Protein AF-A0A0F9ACR6-F1 (afdb_monomer_lite)

Organism: NCBI:txid412755

Sequence (261 aa):
SRDLINSGWYLPQEHAENTEILNAEYEYDVPAQFVFVKELRIGDTPISSASTLDTGTTLGAAITSTTAVTHTVSDSSIWAINDILQIDIEIFLVTAIPSSTTITTTGGRGYFSTTAATHDNASSILRPLAGVTFEEVIPRPYWRMKLQTGGANTTTAALGSRPQFVFNSDFFSYTAGTPLQVVGQQEPNVYTAGSNTLDSHVESFLSQRATAYAARFLYAQGDHPHLNQISREAWGASEEFLRKHPQRFRVLPHSTRVPGR

Foldseek 3Di:
DPDLVPPQWFFQDWDKAKAFDAPPDLKAFDPPFFQWFQFKFWWPDQLLPFDKAFPVKFFQAKAPDLQDFKTFIPFPPVDDQRAWKDFPSWIWHFHDDPDGGMTGTDGRTRGLVGGRDIGGGGTTIIHRNPVTDRPGTDDPVQKDKDQAADDDPDDDDDGRQTIIIGGDPVRDDDDGSMMMMTIHIGRPPDPDVVPPDDDPLCVLLVVLQVLLVVLVVVVVVPPCVCSPVSNVVSVVVNVVSCVVPVSRGHGDPSIDGGPND

Secondary structure (DSSP, 8-state):
---GGGS----SS-EEEEEEE-TT-SEEEPPTTEEEEEEEEE-SS-GGG-EEEEEEEEBSS-B--TT--EEEBS--TT--TT-EEEETTEEEEEEEEEETTEEEE-SSS-BTTPPP--B-TTPEEEEEE------EEPPGGGEEEEE--SSS--SS--TT--EEEEE-TTT----TTEEEEEEEEE------TT-----TTTHHHHHHHHHHHHHHHHHHTSS-TTHHHHHHHHHHHHHHHHHH-HHHHS--TT-EEPTT-

Radius of gyration: 22.86 Å; chains: 1; bounding box: 52×47×66 Å

pLDDT: mean 77.15, std 16.45, range [32.72, 97.31]

Structure (mmCIF, N/CA/C/O backbone):
data_AF-A0A0F9ACR6-F1
#
_entry.id   AF-A0A0F9ACR6-F1
#
loop_
_atom_site.group_PDB
_atom_site.id
_atom_site.type_symbol
_atom_site.label_atom_id
_atom_site.label_alt_id
_atom_site.label_comp_id
_atom_site.label_asym_id
_atom_site.label_entity_id
_atom_site.label_seq_id
_atom_site.pdbx_PDB_ins_code
_atom_site.Cartn_x
_atom_site.Cartn_y
_atom_site.Cartn_z
_atom_site.occupancy
_atom_site.B_iso_or_equiv
_atom_site.auth_seq_id
_atom_site.auth_comp_id
_atom_site.auth_asym_id
_atom_site.auth_atom_id
_atom_site.pdbx_PDB_model_num
ATOM 1 N N . SER A 1 1 ? -0.560 9.243 -25.542 1.00 39.97 1 SER A N 1
ATOM 2 C CA . SER A 1 1 ? -0.026 8.565 -24.347 1.00 39.97 1 SER A CA 1
ATOM 3 C C . SER A 1 1 ? 0.267 7.128 -24.729 1.00 39.97 1 SER A C 1
ATOM 5 O O . SER A 1 1 ? -0.641 6.413 -25.128 1.00 39.97 1 SER A O 1
ATOM 7 N N . ARG A 1 2 ? 1.543 6.731 -24.754 1.00 34.06 2 ARG A N 1
ATOM 8 C CA . ARG A 1 2 ? 1.905 5.324 -24.970 1.00 34.06 2 ARG A CA 1
ATOM 9 C C . ARG A 1 2 ? 1.419 4.541 -23.749 1.00 34.06 2 ARG A C 1
ATOM 11 O O . ARG A 1 2 ? 1.594 5.016 -22.634 1.00 34.06 2 ARG A O 1
ATOM 18 N N . ASP A 1 3 ? 0.759 3.428 -24.018 1.00 32.72 3 ASP A N 1
ATOM 19 C CA . ASP A 1 3 ? 0.050 2.546 -23.093 1.00 32.72 3 ASP A CA 1
ATOM 20 C C . ASP A 1 3 ? 0.813 2.314 -21.769 1.00 32.72 3 ASP A C 1
ATOM 22 O O . ASP A 1 3 ? 1.754 1.522 -21.708 1.00 32.72 3 ASP A O 1
ATOM 26 N N . LEU A 1 4 ? 0.453 3.081 -20.729 1.00 38.06 4 LEU A N 1
ATOM 27 C CA . LEU A 1 4 ? 1.124 3.093 -19.419 1.00 38.06 4 LEU A CA 1
ATOM 28 C C . LEU A 1 4 ? 1.007 1.738 -18.708 1.00 38.06 4 LEU A C 1
ATOM 30 O O . LEU A 1 4 ? 1.963 1.306 -18.065 1.00 38.06 4 LEU A O 1
ATOM 34 N N . ILE A 1 5 ? -0.124 1.055 -18.917 1.00 34.97 5 ILE A N 1
ATOM 35 C CA . ILE A 1 5 ? -0.473 -0.252 -18.340 1.00 34.97 5 ILE A CA 1
ATOM 36 C C . ILE A 1 5 ? 0.467 -1.360 -18.843 1.00 34.97 5 ILE A C 1
ATOM 38 O O . ILE A 1 5 ? 0.697 -2.346 -18.155 1.00 34.97 5 ILE A O 1
ATOM 42 N N . ASN A 1 6 ? 1.082 -1.179 -20.015 1.00 34.66 6 ASN A N 1
ATOM 43 C CA . ASN A 1 6 ? 1.965 -2.173 -20.632 1.00 34.66 6 ASN A CA 1
ATOM 44 C C . ASN A 1 6 ? 3.454 -1.804 -20.555 1.00 34.66 6 ASN A C 1
ATOM 46 O O . ASN A 1 6 ? 4.287 -2.434 -21.209 1.00 34.66 6 ASN A O 1
ATOM 50 N N . SER A 1 7 ? 3.809 -0.766 -19.792 1.00 44.19 7 SER A N 1
ATOM 51 C CA . SER A 1 7 ? 5.184 -0.263 -19.762 1.00 44.19 7 SER A CA 1
ATOM 52 C C . SER A 1 7 ? 6.126 -1.125 -18.905 1.00 44.19 7 SER A C 1
ATOM 54 O O . SER A 1 7 ? 7.322 -1.158 -19.189 1.00 44.19 7 SER A O 1
ATOM 56 N N . GLY A 1 8 ? 5.598 -1.876 -17.928 1.00 44.38 8 GLY A N 1
ATOM 57 C CA . GLY A 1 8 ? 6.356 -2.847 -17.124 1.00 44.38 8 GLY A CA 1
ATOM 58 C C . GLY A 1 8 ? 7.404 -2.239 -16.181 1.00 44.38 8 GLY A C 1
ATOM 59 O O . GLY A 1 8 ? 8.295 -2.956 -15.727 1.00 44.38 8 GLY A O 1
ATOM 60 N N . TRP A 1 9 ? 7.336 -0.930 -15.910 1.00 47.94 9 TRP A N 1
ATOM 61 C CA . TRP A 1 9 ? 8.238 -0.234 -14.984 1.00 47.94 9 TRP A CA 1
ATOM 62 C C . TRP A 1 9 ? 7.588 -0.110 -13.601 1.00 47.94 9 TRP A C 1
ATOM 64 O O . TRP A 1 9 ? 6.414 0.231 -13.504 1.00 47.94 9 TRP A O 1
ATOM 74 N N . TYR A 1 10 ? 8.361 -0.350 -12.540 1.00 55.09 10 TYR A N 1
ATOM 75 C CA . TYR A 1 10 ? 7.911 -0.302 -11.141 1.00 55.09 10 TYR A CA 1
ATOM 76 C C . TYR A 1 10 ? 8.541 0.891 -10.413 1.00 55.09 10 TYR A C 1
ATOM 78 O O . TYR A 1 10 ? 9.656 1.292 -10.759 1.00 55.09 10 TYR A O 1
ATOM 86 N N . LEU A 1 11 ? 7.845 1.472 -9.426 1.00 51.03 11 LEU A N 1
ATOM 87 C CA . LEU A 1 11 ? 8.386 2.597 -8.658 1.00 51.03 11 LEU A CA 1
ATOM 88 C C . LEU A 1 11 ? 9.618 2.169 -7.848 1.00 51.03 11 LEU A C 1
ATOM 90 O O . LEU A 1 11 ? 9.629 1.087 -7.252 1.00 51.03 11 LEU A O 1
ATOM 94 N N . PRO A 1 12 ? 10.647 3.027 -7.763 1.00 48.56 12 PRO A N 1
ATOM 95 C CA . PRO A 1 12 ? 11.822 2.774 -6.954 1.00 48.56 12 PRO A CA 1
ATOM 96 C C . PRO A 1 12 ? 11.552 3.172 -5.500 1.00 48.56 12 PRO A C 1
ATOM 98 O O . PRO A 1 12 ? 12.112 4.157 -5.028 1.00 48.56 12 PRO A O 1
ATOM 101 N N . GLN A 1 13 ? 10.719 2.415 -4.786 1.00 55.16 13 GLN A N 1
ATOM 102 C CA . GLN A 1 13 ? 10.645 2.462 -3.323 1.00 55.16 13 GLN A CA 1
ATOM 103 C C . GLN A 1 13 ? 9.979 1.201 -2.763 1.00 55.16 13 GLN A C 1
ATOM 105 O O . GLN A 1 13 ? 9.055 0.647 -3.359 1.00 55.16 13 GLN A O 1
ATOM 110 N N . GLU A 1 14 ? 10.478 0.739 -1.613 1.00 59.75 14 GLU A N 1
ATOM 111 C CA . GLU A 1 14 ? 9.707 -0.146 -0.743 1.00 59.75 14 GLU A CA 1
ATOM 112 C C . GLU A 1 14 ? 8.529 0.679 -0.234 1.00 59.75 14 GLU A C 1
ATOM 114 O O . GLU A 1 14 ? 8.707 1.593 0.569 1.00 59.75 14 GLU A O 1
ATOM 119 N N . HIS A 1 15 ? 7.339 0.397 -0.751 1.00 69.56 15 HIS A N 1
ATOM 120 C CA . HIS A 1 15 ? 6.119 0.929 -0.174 1.00 69.56 15 HIS A CA 1
ATOM 121 C C . HIS A 1 15 ? 5.631 -0.052 0.877 1.00 69.56 15 HIS A C 1
ATOM 123 O O . HIS A 1 15 ? 5.701 -1.273 0.699 1.00 69.56 15 HIS A O 1
ATOM 129 N N . ALA A 1 16 ? 5.152 0.505 1.976 1.00 76.06 16 ALA A N 1
ATOM 130 C CA . ALA A 1 16 ? 4.529 -0.235 3.044 1.00 76.06 16 ALA A CA 1
ATOM 131 C C . ALA A 1 16 ? 3.098 0.264 3.193 1.00 76.06 16 ALA A C 1
ATOM 133 O O . ALA A 1 16 ? 2.858 1.471 3.196 1.00 76.06 16 ALA A O 1
ATOM 134 N N . GLU A 1 17 ? 2.160 -0.663 3.309 1.00 74.06 17 GLU A N 1
ATOM 135 C CA . GLU A 1 17 ? 0.787 -0.346 3.675 1.00 74.06 17 GLU A CA 1
ATOM 136 C C . GLU A 1 17 ? 0.388 -1.190 4.875 1.00 74.06 17 GLU A C 1
ATOM 138 O O . GLU A 1 17 ? 0.674 -2.387 4.929 1.00 74.06 17 GLU A O 1
ATOM 143 N N . ASN A 1 18 ? -0.235 -0.545 5.855 1.00 76.69 18 ASN A N 1
ATOM 144 C CA . ASN A 1 18 ? -0.591 -1.173 7.115 1.00 76.69 18 ASN A CA 1
ATOM 145 C C . ASN A 1 18 ? -2.081 -1.527 7.107 1.00 76.69 18 ASN A C 1
ATOM 147 O O . ASN A 1 18 ? -2.927 -0.689 6.799 1.00 76.69 18 ASN A O 1
ATOM 151 N N . THR A 1 19 ? -2.394 -2.752 7.503 1.00 74.06 19 THR A N 1
ATOM 152 C CA . THR A 1 19 ? -3.739 -3.290 7.708 1.00 74.06 19 THR A CA 1
ATOM 153 C C . THR A 1 19 ? -3.834 -3.987 9.065 1.00 74.06 19 THR A C 1
ATOM 155 O O . THR A 1 19 ? -2.865 -4.000 9.822 1.00 74.06 19 THR A O 1
ATOM 158 N N . GLU A 1 20 ? -5.000 -4.518 9.416 1.00 74.69 20 GLU A N 1
ATOM 159 C CA . GLU A 1 20 ? -5.235 -5.230 10.674 1.00 74.69 20 GLU A CA 1
ATOM 160 C C . GLU A 1 20 ? -5.642 -6.668 10.410 1.00 74.69 20 GLU A C 1
ATOM 162 O O . GLU A 1 20 ? -6.394 -6.946 9.477 1.00 74.69 20 GLU A O 1
ATOM 167 N N . ILE A 1 21 ? -5.190 -7.569 11.276 1.00 74.44 21 ILE A N 1
ATOM 168 C CA . ILE A 1 21 ? -5.633 -8.952 11.278 1.00 74.44 21 ILE A CA 1
ATOM 169 C C . ILE A 1 21 ? -6.923 -9.077 12.114 1.00 74.44 21 ILE A C 1
ATOM 171 O O . ILE A 1 21 ? -6.945 -8.781 13.311 1.00 74.44 21 ILE A O 1
ATOM 175 N N . LEU A 1 22 ? -8.008 -9.536 11.489 1.00 72.94 22 LEU A N 1
ATOM 176 C CA . LEU A 1 22 ? -9.335 -9.736 12.074 1.00 72.94 22 LEU A CA 1
ATOM 177 C C . LEU A 1 22 ? -9.512 -11.181 12.580 1.00 72.94 22 LEU A C 1
ATOM 179 O O . LEU A 1 22 ? -9.001 -12.133 11.989 1.00 72.94 22 LEU A O 1
ATOM 183 N N . ASN A 1 23 ? -10.277 -11.370 13.666 1.00 60.16 23 ASN A N 1
ATOM 184 C CA . ASN A 1 23 ? -10.320 -12.642 14.421 1.00 60.16 23 ASN A CA 1
ATOM 185 C C . ASN A 1 23 ? -10.771 -13.876 13.617 1.00 60.16 23 ASN A C 1
ATOM 187 O O . ASN A 1 23 ? -10.419 -14.992 13.988 1.00 60.16 23 ASN A O 1
ATOM 191 N N . ALA A 1 24 ? -11.540 -13.674 12.544 1.00 60.84 24 ALA A N 1
ATOM 192 C CA . ALA A 1 24 ? -12.211 -14.742 11.803 1.00 60.84 24 ALA A CA 1
ATOM 193 C C . ALA A 1 24 ? -11.726 -14.877 10.354 1.00 60.84 24 ALA A C 1
ATOM 195 O O . ALA A 1 24 ? -12.303 -15.646 9.586 1.00 60.84 24 ALA A O 1
ATOM 196 N N . GLU A 1 25 ? -10.698 -14.125 9.962 1.00 69.25 25 GLU A N 1
ATOM 197 C CA . GLU A 1 25 ? -10.295 -14.023 8.567 1.00 69.25 25 GLU A CA 1
ATOM 198 C C . GLU A 1 25 ? -8.818 -14.372 8.395 1.00 69.25 25 GLU A C 1
ATOM 200 O O . GLU A 1 25 ? -7.943 -13.713 8.940 1.00 69.25 25 GLU A O 1
ATOM 205 N N . TYR A 1 26 ? -8.535 -15.412 7.613 1.00 75.44 26 TYR A N 1
ATOM 206 C CA . TYR A 1 26 ? -7.174 -15.775 7.195 1.00 75.44 26 TYR A CA 1
ATOM 207 C C . TYR A 1 26 ? -6.856 -15.244 5.792 1.00 75.44 26 TYR A C 1
ATOM 209 O O . TYR A 1 26 ? -5.832 -15.612 5.217 1.00 75.44 26 TYR A O 1
ATOM 217 N N . GLU A 1 27 ? -7.739 -14.417 5.224 1.00 79.88 27 GLU A N 1
ATOM 218 C CA . GLU A 1 27 ? -7.683 -13.948 3.843 1.00 79.88 27 GLU A CA 1
ATOM 219 C C . GLU A 1 27 ? -7.725 -12.419 3.795 1.00 79.88 27 GLU A C 1
ATOM 221 O O . GLU A 1 27 ? -8.714 -11.821 4.170 1.00 79.88 27 GLU A O 1
ATOM 226 N N . TYR A 1 28 ? -6.670 -11.762 3.324 1.00 76.69 28 TYR A N 1
ATOM 227 C CA . TYR A 1 28 ? -6.585 -10.295 3.343 1.00 76.69 28 TYR A CA 1
ATOM 228 C C . TYR A 1 28 ? -6.339 -9.766 1.949 1.00 76.69 28 TYR A C 1
ATOM 230 O O . TYR A 1 28 ? -5.481 -10.287 1.241 1.00 76.69 28 TYR A O 1
ATOM 238 N N . ASP A 1 29 ? -7.050 -8.721 1.543 1.00 80.19 29 ASP A N 1
ATOM 239 C CA . ASP A 1 29 ? -6.823 -8.119 0.235 1.00 80.19 29 ASP A CA 1
ATOM 240 C C . ASP A 1 29 ? -5.408 -7.559 0.107 1.00 80.19 29 ASP A C 1
ATOM 242 O O . ASP A 1 29 ? -4.889 -6.881 0.993 1.00 80.19 29 ASP A O 1
ATOM 246 N N . VAL A 1 30 ? -4.790 -7.807 -1.047 1.00 80.88 30 VAL A N 1
ATOM 247 C CA . VAL A 1 30 ? -3.540 -7.143 -1.398 1.00 80.88 30 VAL A CA 1
ATOM 248 C C . VAL A 1 30 ? -3.869 -5.701 -1.782 1.00 80.88 30 VAL A C 1
ATOM 250 O O . VAL A 1 30 ? -4.636 -5.500 -2.736 1.00 80.88 30 VAL A O 1
ATOM 253 N N . PRO A 1 31 ? -3.273 -4.687 -1.133 1.00 79.31 31 PRO A N 1
ATOM 254 C CA . PRO A 1 31 ? -3.639 -3.307 -1.406 1.00 79.31 31 PRO A CA 1
ATOM 255 C C . PRO A 1 31 ? -3.428 -2.915 -2.861 1.00 79.31 31 PRO A C 1
ATOM 257 O O . PRO A 1 31 ? -2.456 -3.354 -3.474 1.00 79.31 31 PRO A O 1
ATOM 260 N N . ALA A 1 32 ? -4.346 -2.121 -3.422 1.00 72.12 32 ALA A N 1
ATOM 261 C CA . ALA A 1 32 ? -4.553 -1.930 -4.866 1.00 72.12 32 ALA A CA 1
ATOM 262 C C . ALA A 1 32 ? -3.285 -1.613 -5.679 1.00 72.12 32 ALA A C 1
ATOM 264 O O . ALA A 1 32 ? -3.179 -2.013 -6.835 1.00 72.12 32 ALA A O 1
ATOM 265 N N . GLN A 1 33 ? -2.326 -0.922 -5.070 1.00 72.81 33 GLN A N 1
ATOM 266 C CA . GLN A 1 33 ? -1.157 -0.366 -5.747 1.00 72.81 33 GLN A CA 1
ATOM 267 C C . GLN A 1 33 ? 0.010 -1.356 -5.881 1.00 72.81 33 GLN A C 1
ATOM 269 O O . GLN A 1 33 ? 0.904 -1.134 -6.695 1.00 72.81 33 GLN A O 1
ATOM 274 N N . PHE A 1 34 ? 0.031 -2.446 -5.105 1.00 77.81 34 PHE A N 1
ATOM 275 C CA . PHE A 1 34 ? 1.140 -3.405 -5.138 1.00 77.81 34 PHE A CA 1
ATOM 276 C C . PHE A 1 34 ? 1.073 -4.321 -6.355 1.00 77.81 34 PHE A C 1
ATOM 278 O O . PHE A 1 34 ? 0.076 -5.009 -6.556 1.00 77.81 34 PHE A O 1
ATOM 285 N N . VAL A 1 35 ? 2.166 -4.416 -7.109 1.00 81.69 35 VAL A N 1
ATOM 286 C CA . VAL A 1 35 ? 2.332 -5.427 -8.172 1.00 81.69 35 VAL A CA 1
ATOM 287 C C . VAL A 1 35 ? 3.211 -6.576 -7.711 1.00 81.69 35 VAL A C 1
ATOM 289 O O . VAL A 1 35 ? 3.029 -7.723 -8.121 1.00 81.69 35 VAL A O 1
ATOM 292 N N . PHE A 1 36 ? 4.122 -6.292 -6.784 1.00 86.06 36 PHE A N 1
ATOM 293 C CA . PHE A 1 36 ? 4.905 -7.306 -6.104 1.00 86.06 36 PHE A CA 1
ATOM 294 C C . PHE A 1 36 ? 4.827 -7.113 -4.603 1.00 86.06 36 PHE A C 1
ATOM 296 O O . PHE A 1 36 ? 4.915 -5.992 -4.112 1.00 86.06 36 PHE A O 1
ATOM 303 N N . VAL A 1 37 ? 4.732 -8.220 -3.874 1.00 88.50 37 VAL A N 1
ATOM 304 C CA . VAL A 1 37 ? 4.825 -8.230 -2.413 1.00 88.50 37 VAL A CA 1
ATOM 305 C C . VAL A 1 37 ? 6.137 -8.889 -2.035 1.00 88.50 37 VAL A C 1
ATOM 307 O O . VAL A 1 37 ? 6.403 -10.026 -2.431 1.00 88.50 37 VAL A O 1
ATOM 310 N N . LYS A 1 38 ? 6.957 -8.150 -1.294 1.00 88.44 38 LYS A N 1
ATOM 311 C CA . LYS A 1 38 ? 8.261 -8.575 -0.794 1.00 88.44 38 LYS A CA 1
ATOM 312 C C . LYS A 1 38 ? 8.085 -9.433 0.453 1.00 88.44 38 LYS A C 1
ATOM 314 O O . LYS A 1 38 ? 8.546 -10.570 0.497 1.00 88.44 38 LYS A O 1
ATOM 319 N N . GLU A 1 39 ? 7.401 -8.887 1.449 1.00 90.62 39 GLU A N 1
ATOM 320 C CA . GLU A 1 39 ? 7.248 -9.504 2.759 1.00 90.62 39 GLU A CA 1
ATOM 321 C C . GLU A 1 39 ? 6.018 -8.959 3.482 1.00 90.62 39 GLU A C 1
ATOM 323 O O . GLU A 1 39 ? 5.494 -7.895 3.151 1.00 90.62 39 GLU A O 1
ATOM 328 N N . LEU A 1 40 ? 5.568 -9.726 4.467 1.00 90.69 40 LEU A N 1
ATOM 329 C CA . LEU A 1 40 ? 4.545 -9.326 5.417 1.00 90.69 40 LEU A CA 1
ATOM 330 C C . LEU A 1 40 ? 5.210 -9.223 6.783 1.00 90.69 40 LEU A C 1
ATOM 332 O O . LEU A 1 40 ? 5.995 -10.103 7.140 1.00 90.69 40 LEU A O 1
ATOM 336 N N . ARG A 1 41 ? 4.911 -8.170 7.534 1.00 88.88 41 ARG A N 1
ATOM 337 C CA . ARG A 1 41 ? 5.438 -7.958 8.884 1.00 88.88 41 ARG A CA 1
ATOM 338 C C . ARG A 1 41 ? 4.296 -7.821 9.870 1.00 88.88 41 ARG A C 1
ATOM 340 O O . ARG A 1 41 ? 3.273 -7.230 9.534 1.00 88.88 41 ARG A O 1
ATOM 347 N N . ILE A 1 42 ? 4.477 -8.347 11.070 1.00 85.94 42 ILE A N 1
ATOM 348 C CA . ILE A 1 42 ? 3.490 -8.262 12.141 1.00 85.94 42 ILE A CA 1
ATOM 349 C C . ILE A 1 42 ? 3.906 -7.182 13.142 1.00 85.94 42 ILE A C 1
ATOM 351 O O . ILE A 1 42 ? 5.094 -6.989 13.404 1.00 85.94 42 ILE A O 1
ATOM 355 N N . GLY A 1 43 ? 2.926 -6.429 13.628 1.00 78.56 43 GLY A N 1
ATOM 356 C CA . GLY A 1 43 ? 3.119 -5.410 14.649 1.00 78.56 43 GLY A CA 1
ATOM 357 C C . GLY A 1 43 ? 3.129 -6.007 16.054 1.00 78.56 43 GLY A C 1
ATOM 358 O O . GLY A 1 43 ? 2.346 -6.908 16.353 1.00 78.56 43 GLY A O 1
ATOM 359 N N . ASP A 1 44 ? 3.980 -5.469 16.922 1.00 72.50 44 ASP A N 1
ATOM 360 C CA . ASP A 1 44 ? 4.116 -5.868 18.331 1.00 72.50 44 ASP A CA 1
ATOM 361 C C . ASP A 1 44 ? 2.921 -5.472 19.227 1.00 72.50 44 ASP A C 1
ATOM 363 O O . ASP A 1 44 ? 2.655 -6.131 20.234 1.00 72.50 44 ASP A O 1
ATOM 367 N N . THR A 1 45 ? 2.181 -4.421 18.862 1.00 66.06 45 THR A N 1
ATOM 368 C CA . THR A 1 45 ? 1.118 -3.829 19.689 1.00 66.06 45 THR A CA 1
ATOM 369 C C . THR A 1 45 ? -0.158 -3.599 18.873 1.00 66.06 45 THR A C 1
ATOM 371 O O . THR A 1 45 ? -0.084 -3.029 17.784 1.00 66.06 45 THR A O 1
ATOM 374 N N . PRO A 1 46 ? -1.353 -3.970 19.370 1.00 64.88 46 PRO A N 1
ATOM 375 C CA . PRO A 1 46 ? -2.607 -3.599 18.717 1.00 64.88 46 PRO A CA 1
ATOM 376 C C . PRO A 1 46 ? -2.783 -2.072 18.681 1.00 64.88 46 PRO A C 1
ATOM 378 O O . PRO A 1 46 ? -2.663 -1.393 19.705 1.00 64.88 46 PRO A O 1
ATOM 381 N N . ILE A 1 47 ? -3.082 -1.527 17.495 1.00 65.12 47 ILE A N 1
ATOM 382 C CA . ILE A 1 47 ? -3.179 -0.072 17.250 1.00 65.12 47 ILE A CA 1
ATOM 383 C C . ILE A 1 47 ? -4.322 0.571 18.047 1.00 65.12 47 ILE A C 1
ATOM 385 O O . ILE A 1 47 ? -4.218 1.733 18.430 1.00 65.12 47 ILE A O 1
ATOM 389 N N . SER A 1 48 ? -5.361 -0.192 18.392 1.00 63.22 48 SER A N 1
ATOM 390 C CA . SER A 1 48 ? -6.483 0.261 19.227 1.00 63.22 48 SER A CA 1
ATOM 391 C C . SER A 1 48 ? -6.079 0.736 20.633 1.00 63.22 48 SER A C 1
ATOM 393 O O . SER A 1 48 ? -6.885 1.358 21.319 1.00 63.22 48 SER A O 1
ATOM 395 N N . SER A 1 49 ? -4.854 0.432 21.074 1.00 60.03 49 SER A N 1
ATOM 396 C CA . SER A 1 49 ? -4.305 0.811 22.386 1.00 60.03 49 SER A CA 1
ATOM 397 C C . SER A 1 49 ? -3.126 1.787 22.285 1.00 60.03 49 SER A C 1
ATOM 399 O O . SER A 1 49 ? -2.446 2.043 23.280 1.00 60.03 49 SER A O 1
ATOM 401 N N . ALA A 1 50 ? -2.842 2.295 21.084 1.00 64.25 50 ALA A N 1
ATOM 402 C CA . ALA A 1 50 ? -1.749 3.220 20.832 1.00 64.25 50 ALA A CA 1
ATOM 403 C C . ALA A 1 50 ? -1.947 4.553 21.574 1.00 64.25 50 ALA A C 1
ATOM 405 O O . ALA A 1 50 ? -3.067 5.053 21.691 1.00 64.25 50 ALA A O 1
ATOM 406 N N . SER A 1 51 ? -0.853 5.169 22.038 1.00 72.50 51 SER A N 1
ATOM 407 C CA . SER A 1 51 ? -0.914 6.571 22.464 1.00 72.50 51 SER A CA 1
ATOM 408 C C . SER A 1 51 ? -1.225 7.451 21.252 1.00 72.50 51 SER A C 1
ATOM 410 O O . SER A 1 51 ? -1.076 7.021 20.115 1.00 72.50 51 SER A O 1
ATOM 412 N N . THR A 1 52 ? -1.686 8.680 21.453 1.00 79.94 52 THR A N 1
ATOM 413 C CA . THR A 1 52 ? -2.059 9.576 20.348 1.00 79.94 52 THR A CA 1
ATOM 414 C C . THR A 1 52 ? -1.234 10.853 20.371 1.00 79.94 52 THR A C 1
ATOM 416 O O . THR A 1 52 ? -0.994 11.413 21.440 1.00 79.94 52 THR A O 1
ATOM 419 N N . LEU A 1 53 ? -0.848 11.345 19.193 1.00 83.38 53 LEU A N 1
ATOM 420 C CA . LEU A 1 53 ? -0.292 12.681 18.995 1.00 83.38 53 LEU A CA 1
ATOM 421 C C . LEU A 1 53 ? -1.375 13.599 18.439 1.00 83.38 53 LEU A C 1
ATOM 423 O O . LEU A 1 53 ? -2.010 13.272 17.436 1.00 83.38 53 LEU A O 1
ATOM 427 N N . ASP A 1 54 ? -1.545 14.763 19.056 1.00 84.19 54 ASP A N 1
ATOM 428 C CA . ASP A 1 54 ? -2.366 15.815 18.470 1.00 84.19 54 ASP A CA 1
ATOM 429 C C . ASP A 1 54 ? -1.696 16.356 17.206 1.00 84.19 54 ASP A C 1
ATOM 431 O O . ASP A 1 54 ? -0.519 16.720 17.209 1.00 84.19 54 ASP A O 1
ATOM 435 N N . THR A 1 55 ? -2.445 16.375 16.109 1.00 85.19 55 THR A N 1
ATOM 436 C CA . THR A 1 55 ? -1.944 16.879 14.829 1.00 85.19 55 THR A CA 1
ATOM 437 C C . THR A 1 55 ? -2.099 18.389 14.688 1.00 85.19 55 THR A C 1
ATOM 439 O O . THR A 1 55 ? -1.562 18.967 13.744 1.00 85.19 55 THR A O 1
ATOM 442 N N . GLY A 1 56 ? -2.841 19.033 15.595 1.00 86.12 56 GLY A N 1
ATOM 443 C CA . GLY A 1 56 ? -3.189 20.449 15.505 1.00 86.12 56 GLY A CA 1
ATOM 444 C C . GLY A 1 56 ? -4.270 20.761 14.463 1.00 86.12 56 GLY A C 1
ATOM 445 O O . GLY A 1 56 ? -4.604 21.930 14.279 1.00 86.12 56 GLY A O 1
ATOM 446 N N . THR A 1 57 ? -4.833 19.746 13.795 1.00 93.31 57 THR A N 1
ATOM 447 C CA . THR A 1 57 ? -5.992 19.886 12.902 1.00 93.31 57 THR A CA 1
ATOM 448 C C . THR A 1 57 ? -7.264 19.373 13.580 1.00 93.31 57 THR A C 1
ATOM 450 O O . THR A 1 57 ? -7.233 18.555 14.502 1.00 93.31 57 THR A O 1
ATOM 453 N N . THR A 1 58 ? -8.409 19.863 13.119 1.00 96.62 58 THR A N 1
ATOM 454 C CA . THR A 1 58 ? -9.730 19.536 13.665 1.00 96.62 58 THR A CA 1
ATOM 455 C C . THR A 1 58 ? -10.710 19.229 12.542 1.00 96.62 58 THR A C 1
ATOM 457 O O . THR A 1 58 ? -10.476 19.576 11.378 1.00 96.62 58 THR A O 1
ATOM 460 N N . LEU A 1 59 ? -11.831 18.597 12.884 1.00 96.81 59 LEU A N 1
ATOM 461 C CA . LEU A 1 59 ? -12.968 18.508 11.975 1.00 96.81 59 LEU A CA 1
ATOM 462 C C . LEU A 1 59 ? -13.499 19.908 11.643 1.00 96.81 59 LEU A C 1
ATOM 464 O O . LEU A 1 59 ? -13.817 20.690 12.536 1.00 96.81 59 LEU A O 1
ATOM 468 N N . GLY A 1 60 ? -13.626 20.200 10.348 1.00 95.50 60 GLY A N 1
ATOM 469 C CA . GLY A 1 60 ? -14.225 21.437 9.838 1.00 95.50 60 GLY A CA 1
ATOM 470 C C . GLY A 1 60 ? -15.754 21.376 9.730 1.00 95.50 60 GLY A C 1
ATOM 471 O O . GLY A 1 60 ? -16.392 22.391 9.455 1.00 95.50 60 GLY A O 1
ATOM 472 N N . ALA A 1 61 ? -16.337 20.188 9.917 1.00 95.94 61 ALA A N 1
ATOM 473 C CA . ALA A 1 61 ? -17.769 19.964 10.066 1.00 95.94 61 ALA A CA 1
ATOM 474 C C . ALA A 1 61 ? -18.021 18.696 10.898 1.00 95.94 61 ALA A C 1
ATOM 476 O O . ALA A 1 61 ? -17.211 17.770 10.880 1.00 95.94 61 ALA A O 1
ATOM 477 N N . ALA A 1 62 ? -19.161 18.635 11.590 1.00 96.25 62 ALA A N 1
ATOM 478 C CA . ALA A 1 62 ? -19.570 17.440 12.325 1.00 96.25 62 ALA A CA 1
ATOM 479 C C . ALA A 1 62 ? -19.798 16.249 11.377 1.00 96.25 62 ALA A C 1
ATOM 481 O O . ALA A 1 62 ? -20.394 16.401 10.305 1.00 96.25 62 ALA A O 1
ATOM 482 N N . ILE A 1 63 ? -19.401 15.050 11.806 1.00 95.50 63 ILE A N 1
ATOM 483 C CA . ILE A 1 63 ? -19.721 13.803 11.111 1.00 95.50 63 ILE A CA 1
ATOM 484 C C . ILE A 1 63 ? -21.022 13.259 11.697 1.00 95.50 63 ILE A C 1
ATOM 486 O O . ILE A 1 63 ? -21.041 12.642 12.759 1.00 95.50 63 ILE A O 1
ATOM 490 N N . THR A 1 64 ? -22.128 13.473 10.991 1.00 94.88 64 THR A N 1
ATOM 491 C CA . THR A 1 64 ? -23.478 13.107 11.456 1.00 94.88 64 THR A CA 1
ATOM 492 C C . THR A 1 64 ? -23.931 11.714 11.013 1.00 94.88 64 THR A C 1
ATOM 494 O O . THR A 1 64 ? -25.017 11.272 11.381 1.00 94.88 64 THR A O 1
ATOM 497 N N . SER A 1 65 ? -23.114 11.006 10.226 1.00 92.31 65 SER A N 1
ATOM 498 C CA . SER A 1 65 ? -23.431 9.683 9.685 1.00 92.31 65 SER A CA 1
ATOM 499 C C . SER A 1 65 ? -22.283 8.695 9.889 1.00 92.31 65 SER A C 1
ATOM 501 O O . SER A 1 65 ? -21.130 8.967 9.546 1.00 92.31 65 SER A O 1
ATOM 503 N N . THR A 1 66 ? -22.610 7.499 10.377 1.00 91.69 66 THR A N 1
ATOM 504 C CA . THR A 1 66 ? -21.675 6.369 10.530 1.00 91.69 66 THR A CA 1
ATOM 505 C C . THR A 1 66 ? -21.246 5.751 9.196 1.00 91.69 66 THR A C 1
ATOM 507 O O . THR A 1 66 ? -20.351 4.915 9.161 1.00 91.69 66 THR A O 1
ATOM 510 N N . THR A 1 67 ? -21.824 6.188 8.075 1.00 89.94 67 THR A N 1
ATOM 511 C CA . THR A 1 67 ? -21.459 5.728 6.727 1.00 89.94 67 THR A CA 1
ATOM 512 C C . THR A 1 67 ? -20.796 6.816 5.880 1.00 89.94 67 THR A C 1
ATOM 514 O O . THR A 1 67 ? -20.556 6.597 4.695 1.00 89.94 67 THR A O 1
ATOM 517 N N . ALA A 1 68 ? -20.522 7.999 6.442 1.00 91.56 68 ALA A N 1
ATOM 518 C CA . ALA A 1 68 ? -19.836 9.074 5.728 1.00 91.56 68 ALA A CA 1
ATOM 519 C C . ALA A 1 68 ? -18.397 8.665 5.366 1.00 91.56 68 ALA A C 1
ATOM 521 O O . ALA A 1 68 ? -17.634 8.226 6.217 1.00 91.56 68 ALA A O 1
ATOM 522 N N . VAL A 1 69 ? -18.006 8.823 4.104 1.00 93.44 69 VAL A N 1
ATOM 523 C CA . VAL A 1 69 ? -16.650 8.470 3.635 1.00 93.44 69 VAL A CA 1
ATOM 524 C C . VAL A 1 69 ? -15.804 9.685 3.290 1.00 93.44 69 VAL A C 1
ATOM 526 O O . VAL A 1 69 ? -14.621 9.544 3.018 1.00 93.44 69 VAL A O 1
ATOM 529 N N . THR A 1 70 ? -16.396 10.876 3.301 1.00 94.38 70 THR A N 1
ATOM 530 C CA . THR A 1 70 ? -15.726 12.137 2.995 1.00 94.38 70 THR A CA 1
ATOM 531 C C . THR A 1 70 ? -15.930 13.081 4.163 1.00 94.38 70 THR A C 1
ATOM 533 O O . THR A 1 70 ? -17.068 13.351 4.545 1.00 94.38 70 THR A O 1
ATOM 536 N N . HIS A 1 71 ? -14.825 13.587 4.704 1.00 94.94 71 HIS A N 1
ATOM 537 C CA . HIS A 1 71 ? -14.801 14.397 5.915 1.00 94.94 71 HIS A CA 1
ATOM 538 C C . HIS A 1 71 ? -14.144 15.739 5.630 1.00 94.94 71 HIS A C 1
ATOM 540 O O . HIS A 1 71 ? -13.109 15.818 4.958 1.00 94.94 71 HIS A O 1
ATOM 546 N N . THR A 1 72 ? -14.752 16.801 6.147 1.00 96.62 72 THR A N 1
ATOM 547 C CA . THR A 1 72 ? -14.188 18.148 6.090 1.00 96.62 72 THR A CA 1
ATOM 548 C C . THR A 1 72 ? -13.260 18.349 7.278 1.00 96.62 72 THR A C 1
ATOM 550 O O . THR A 1 72 ? -13.655 18.128 8.421 1.00 96.62 72 THR A O 1
ATOM 553 N N . VAL A 1 73 ? -12.037 18.797 7.014 1.00 96.19 73 VAL A N 1
ATOM 554 C CA . VAL A 1 73 ? -10.998 19.053 8.020 1.00 96.19 73 VAL A CA 1
ATOM 555 C C . VAL A 1 73 ? -10.447 20.465 7.861 1.00 96.19 73 VAL A C 1
ATOM 557 O O . VAL A 1 73 ? -10.516 21.041 6.774 1.00 96.19 73 VAL A O 1
ATOM 560 N N . SER A 1 74 ? -9.888 21.015 8.934 1.00 95.31 74 SER A N 1
ATOM 561 C CA . SER A 1 74 ? -9.287 22.354 8.930 1.00 95.31 74 SER A CA 1
ATOM 562 C C . SER A 1 74 ? -8.019 22.433 8.071 1.00 95.31 74 SER A C 1
ATOM 564 O O . SER A 1 74 ? -7.780 23.448 7.423 1.00 95.31 74 SER A O 1
ATOM 566 N N . ASP A 1 75 ? -7.238 21.352 8.025 1.00 92.88 75 ASP A N 1
ATOM 567 C CA . ASP A 1 75 ? -6.056 21.205 7.172 1.00 92.88 75 ASP A CA 1
ATOM 568 C C . ASP A 1 75 ? -5.835 19.723 6.829 1.00 92.88 75 ASP A C 1
ATOM 570 O O . ASP A 1 75 ? -5.706 18.889 7.734 1.00 92.88 75 ASP A O 1
ATOM 574 N N . SER A 1 76 ? -5.817 19.393 5.533 1.00 92.31 76 SER A N 1
ATOM 575 C CA . SER A 1 76 ? -5.514 18.049 5.030 1.00 92.31 76 SER A CA 1
ATOM 576 C C . SER A 1 76 ? -4.066 17.883 4.540 1.00 92.31 76 SER A C 1
ATOM 578 O O . SER A 1 76 ? -3.652 16.758 4.270 1.00 92.31 76 SER A O 1
ATOM 580 N N . SER A 1 77 ? -3.289 18.969 4.429 1.00 84.69 77 SER A N 1
ATOM 581 C CA . SER A 1 77 ? -1.955 18.977 3.802 1.00 84.69 77 SER A CA 1
ATOM 582 C C . SER A 1 77 ? -0.905 18.179 4.572 1.00 84.69 77 SER A C 1
ATOM 584 O O . SER A 1 77 ? 0.091 17.740 4.000 1.00 84.69 77 SER A O 1
ATOM 586 N N . ILE A 1 78 ? -1.143 17.970 5.866 1.00 81.94 78 ILE A N 1
ATOM 587 C CA . ILE A 1 78 ? -0.279 17.169 6.730 1.00 81.94 78 ILE A CA 1
ATOM 588 C C . ILE A 1 78 ? -0.453 15.664 6.502 1.00 81.94 78 ILE A C 1
ATOM 590 O O . ILE A 1 78 ? 0.398 14.889 6.936 1.00 81.94 78 ILE A O 1
ATOM 594 N N . TRP A 1 79 ? -1.544 15.239 5.862 1.00 82.06 79 TRP A N 1
ATOM 595 C CA . TRP A 1 79 ? -1.885 13.833 5.664 1.00 82.06 79 TRP A CA 1
ATOM 596 C C . TRP A 1 79 ? -1.444 13.333 4.292 1.00 82.06 79 TRP A C 1
ATOM 598 O O . TRP A 1 79 ? -1.378 14.086 3.320 1.00 82.06 79 TRP A O 1
ATOM 608 N N . ALA A 1 80 ? -1.197 12.033 4.208 1.00 78.38 80 ALA A N 1
ATOM 609 C CA . ALA A 1 80 ? -0.992 11.303 2.969 1.00 78.38 80 ALA A CA 1
ATOM 610 C C . ALA A 1 80 ? -2.065 10.218 2.787 1.00 78.38 80 ALA A C 1
ATOM 612 O O . ALA A 1 80 ? -2.735 9.792 3.728 1.00 78.38 80 ALA A O 1
ATOM 613 N N . ILE A 1 81 ? -2.237 9.754 1.548 1.00 75.62 81 ILE A N 1
ATOM 614 C CA . ILE A 1 81 ? -2.997 8.524 1.289 1.00 75.62 81 ILE A CA 1
ATOM 615 C C . ILE A 1 81 ? -2.311 7.376 2.041 1.00 75.62 81 ILE A C 1
ATOM 617 O O . ILE A 1 81 ? -1.084 7.311 2.062 1.00 75.62 81 ILE A O 1
ATOM 621 N N . ASN A 1 82 ? -3.112 6.488 2.630 1.00 71.56 82 ASN A N 1
ATOM 622 C CA . ASN A 1 82 ? -2.723 5.405 3.536 1.00 71.56 82 ASN A CA 1
ATOM 623 C C . ASN A 1 82 ? -2.290 5.837 4.947 1.00 71.56 82 ASN A C 1
ATOM 625 O O . ASN A 1 82 ? -1.926 4.977 5.751 1.00 71.56 82 ASN A O 1
ATOM 629 N N . ASP A 1 83 ? -2.384 7.126 5.290 1.00 76.62 83 ASP A N 1
ATOM 630 C CA . ASP A 1 83 ? -2.266 7.541 6.686 1.00 76.62 83 ASP A CA 1
ATOM 631 C C . ASP A 1 83 ? -3.465 7.063 7.510 1.00 76.62 83 ASP A C 1
ATOM 633 O O . ASP A 1 83 ? -4.580 6.864 7.016 1.00 76.62 83 ASP A O 1
ATOM 637 N N . ILE A 1 84 ? -3.221 6.932 8.811 1.00 83.50 84 ILE A N 1
ATOM 638 C CA . ILE A 1 84 ? -4.228 6.597 9.805 1.00 83.50 84 ILE A CA 1
ATOM 639 C C . ILE A 1 84 ? -4.461 7.830 10.674 1.00 83.50 84 ILE A C 1
ATOM 641 O O . ILE A 1 84 ? -3.511 8.424 11.189 1.00 83.50 84 ILE A O 1
ATOM 645 N N . LEU A 1 85 ? -5.723 8.198 10.863 1.00 88.50 85 LEU A N 1
ATOM 646 C CA . LEU A 1 85 ? -6.128 9.270 11.771 1.00 88.50 85 LEU A CA 1
ATOM 647 C C . LEU A 1 85 ? -7.155 8.751 12.769 1.00 88.50 85 LEU A C 1
ATOM 649 O O . LEU A 1 85 ? -7.841 7.767 12.502 1.00 88.50 85 LEU A O 1
ATOM 653 N N . GLN A 1 86 ? -7.260 9.412 13.913 1.00 90.56 86 GLN A N 1
ATOM 654 C CA . GLN A 1 86 ? -8.195 9.071 14.974 1.00 90.56 86 GLN A CA 1
ATOM 655 C C . GLN A 1 86 ? -9.008 10.294 15.379 1.00 90.56 86 GLN A C 1
ATOM 657 O O . GLN A 1 86 ? -8.465 11.391 15.502 1.00 90.56 86 GLN A O 1
ATOM 662 N N . ILE A 1 87 ? -10.302 10.095 15.605 1.00 92.00 87 ILE A N 1
ATOM 663 C CA . ILE A 1 87 ? -11.216 11.101 16.146 1.00 92.00 87 ILE A CA 1
ATOM 664 C C . ILE A 1 87 ? -11.961 10.438 17.295 1.00 92.00 87 ILE A C 1
ATOM 666 O O . ILE A 1 87 ? -12.561 9.377 17.125 1.00 92.00 87 ILE A O 1
ATOM 670 N N . ASP A 1 88 ? -11.883 11.036 18.479 1.00 91.69 88 ASP A N 1
ATOM 671 C CA . ASP A 1 88 ? -12.312 10.413 19.730 1.00 91.69 88 ASP A CA 1
ATOM 672 C C . ASP A 1 88 ? -11.666 9.021 19.907 1.00 91.69 88 ASP A C 1
ATOM 674 O O . ASP A 1 88 ? -10.457 8.917 20.121 1.00 91.69 88 ASP A O 1
ATOM 678 N N . ILE A 1 89 ? -12.451 7.948 19.779 1.00 86.81 89 ILE A N 1
ATOM 679 C CA . ILE A 1 89 ? -11.993 6.549 19.847 1.00 86.81 89 ILE A CA 1
ATOM 680 C C . ILE A 1 89 ? -12.066 5.820 18.497 1.00 86.81 89 ILE A C 1
ATOM 682 O O . ILE A 1 89 ? -11.742 4.637 18.422 1.00 86.81 89 ILE A O 1
ATOM 686 N N . GLU A 1 90 ? -12.521 6.492 17.439 1.00 90.62 90 GLU A N 1
ATOM 687 C CA . GLU A 1 90 ? -12.654 5.906 16.109 1.00 90.62 90 GLU A CA 1
ATOM 688 C C . GLU A 1 90 ? -11.415 6.186 15.268 1.00 90.62 90 GLU A C 1
ATOM 690 O O . GLU A 1 90 ? -10.926 7.315 15.209 1.00 90.62 90 GLU A O 1
ATOM 695 N N . ILE A 1 91 ? -10.927 5.155 14.588 1.00 88.00 91 ILE A N 1
ATOM 696 C CA . ILE A 1 91 ? -9.766 5.232 13.713 1.00 88.00 91 ILE A CA 1
ATOM 697 C C . ILE A 1 91 ? -10.221 5.123 12.256 1.00 88.00 91 ILE A C 1
ATOM 699 O O . ILE A 1 91 ? -11.145 4.387 11.916 1.00 88.00 91 ILE A O 1
ATOM 703 N N . PHE A 1 92 ? -9.550 5.848 11.369 1.00 88.25 92 PHE A N 1
ATOM 704 C CA . PHE A 1 92 ? -9.841 5.901 9.944 1.00 88.25 92 PHE A CA 1
ATOM 705 C C . PHE A 1 92 ? -8.576 5.645 9.135 1.00 88.25 92 PHE A C 1
ATOM 707 O O . PHE A 1 92 ? -7.512 6.153 9.480 1.00 88.25 92 PHE A O 1
ATOM 714 N N . LEU A 1 93 ? -8.713 4.936 8.014 1.00 84.69 93 LEU A N 1
ATOM 715 C CA . LEU A 1 93 ? -7.694 4.887 6.964 1.00 84.69 93 LEU A CA 1
ATOM 716 C C . LEU A 1 93 ? -8.018 5.926 5.891 1.00 84.69 93 LEU A C 1
ATOM 718 O O . LEU A 1 93 ? -9.116 5.885 5.325 1.00 84.69 93 LEU A O 1
ATOM 722 N N . VAL A 1 94 ? -7.066 6.808 5.589 1.00 86.06 94 VAL A N 1
ATOM 723 C CA . VAL A 1 94 ? -7.161 7.806 4.518 1.00 86.06 94 VAL A CA 1
ATOM 724 C C . VAL A 1 94 ? -6.976 7.138 3.157 1.00 86.06 94 VAL A C 1
ATOM 726 O O . VAL A 1 94 ? -5.927 6.573 2.872 1.00 86.06 94 VAL A O 1
ATOM 729 N N . THR A 1 95 ? -7.975 7.240 2.283 1.00 82.81 95 THR A N 1
ATOM 730 C CA . THR A 1 95 ? -7.956 6.649 0.933 1.00 82.81 95 THR A CA 1
ATOM 731 C C . THR A 1 95 ? -7.793 7.682 -0.178 1.00 82.81 95 THR A C 1
ATOM 733 O O . THR A 1 95 ? -7.335 7.341 -1.267 1.00 82.81 95 THR A O 1
ATOM 736 N N . ALA A 1 96 ? -8.147 8.945 0.070 1.00 80.88 96 ALA A N 1
ATOM 737 C CA . ALA A 1 96 ? -7.896 10.041 -0.863 1.00 80.88 96 ALA A CA 1
ATOM 738 C C . ALA A 1 96 ? -7.834 11.390 -0.141 1.00 80.88 96 ALA A C 1
ATOM 740 O O . ALA A 1 96 ? -8.452 11.577 0.906 1.00 80.88 96 ALA A O 1
ATOM 741 N N . ILE A 1 97 ? -7.151 12.357 -0.754 1.00 89.12 97 ILE A N 1
ATOM 742 C CA . ILE A 1 97 ? -7.091 13.751 -0.292 1.00 89.12 97 ILE A CA 1
ATOM 743 C C . ILE A 1 97 ? -7.519 14.649 -1.461 1.00 89.12 97 ILE A C 1
ATOM 745 O O . ILE A 1 97 ? -6.675 15.109 -2.229 1.00 89.12 97 ILE A O 1
ATOM 749 N N . PRO A 1 98 ? -8.838 14.835 -1.681 1.00 89.94 98 PRO A N 1
ATOM 750 C CA . PRO A 1 98 ? -9.339 15.538 -2.864 1.00 89.94 98 PRO A CA 1
ATOM 751 C C . PRO A 1 98 ? -9.032 17.040 -2.878 1.00 89.94 98 PRO A C 1
ATOM 753 O O . PRO A 1 98 ? -9.025 17.660 -3.940 1.00 89.94 98 PRO A O 1
ATOM 756 N N . SER A 1 99 ? -8.836 17.644 -1.706 1.00 93.31 99 SER A N 1
ATOM 757 C CA . SER A 1 99 ? -8.558 19.073 -1.541 1.00 93.31 99 SER A CA 1
ATOM 758 C C . SER A 1 99 ? -7.779 19.318 -0.246 1.00 93.31 99 SER A C 1
ATOM 760 O O . SER A 1 99 ? -7.621 18.400 0.558 1.00 93.31 99 SER A O 1
ATOM 762 N N . SER A 1 100 ? -7.356 20.564 -0.008 1.00 92.50 100 SER A N 1
ATOM 763 C CA . SER A 1 100 ? -6.643 20.992 1.208 1.00 92.50 100 SER A CA 1
ATOM 764 C C . SER A 1 100 ? -7.483 20.973 2.497 1.00 92.50 100 SER A C 1
ATOM 766 O O . SER A 1 100 ? -6.951 21.219 3.574 1.00 92.50 100 SER A O 1
ATOM 768 N N . THR A 1 101 ? -8.790 20.711 2.409 1.00 96.12 101 THR A N 1
ATOM 769 C CA . THR A 1 101 ? -9.717 20.671 3.559 1.00 96.12 101 THR A CA 1
ATOM 770 C C . THR A 1 101 ? -10.644 19.460 3.513 1.00 96.12 101 THR A C 1
ATOM 772 O O . THR A 1 101 ? -11.672 19.409 4.189 1.00 96.12 101 THR A O 1
ATOM 775 N N . THR A 1 102 ? -10.342 18.474 2.669 1.00 95.12 102 THR A N 1
ATOM 776 C CA . THR A 1 102 ? -11.185 17.292 2.487 1.00 95.12 102 THR A CA 1
ATOM 777 C C . THR A 1 102 ? -10.333 16.040 2.477 1.00 95.12 102 THR A C 1
ATOM 779 O O . THR A 1 102 ? -9.364 15.942 1.726 1.00 95.12 102 THR A O 1
ATOM 782 N N . ILE A 1 103 ? -10.738 15.071 3.289 1.00 94.25 103 ILE A N 1
ATOM 783 C CA . ILE A 1 103 ? -10.136 13.743 3.365 1.00 94.25 103 ILE A CA 1
ATOM 784 C C . ILE A 1 103 ? -11.227 12.723 3.056 1.00 94.25 103 ILE A C 1
ATOM 786 O O . ILE A 1 103 ? -12.362 12.851 3.511 1.00 94.25 103 ILE A O 1
ATOM 790 N N . THR A 1 104 ? -10.896 11.717 2.256 1.00 92.56 104 THR A N 1
ATOM 791 C CA . THR A 1 104 ? -11.743 10.539 2.047 1.00 92.56 104 THR A CA 1
ATOM 792 C C . THR A 1 104 ? -11.148 9.371 2.813 1.00 92.56 104 THR A C 1
ATOM 794 O O . THR A 1 104 ? -9.932 9.182 2.793 1.00 92.56 104 THR A O 1
ATOM 797 N N . THR A 1 105 ? -11.994 8.603 3.488 1.00 90.88 105 THR A N 1
ATOM 798 C CA . THR A 1 105 ? -11.604 7.423 4.260 1.00 90.88 105 THR A CA 1
ATOM 799 C C . THR A 1 105 ? -12.215 6.156 3.675 1.00 90.88 105 THR A C 1
ATOM 801 O O . THR A 1 105 ? -13.112 6.212 2.831 1.00 90.88 105 THR A O 1
ATOM 804 N N . THR A 1 106 ? -11.745 4.996 4.132 1.00 81.56 106 THR A N 1
ATOM 805 C CA . THR A 1 106 ? -12.306 3.693 3.735 1.00 81.56 106 THR A CA 1
ATOM 806 C C . THR A 1 106 ? -13.826 3.638 3.943 1.00 81.56 106 THR A C 1
ATOM 808 O O . THR A 1 106 ? -14.359 4.177 4.916 1.00 81.56 106 THR A O 1
ATOM 811 N N . GLY A 1 107 ? -14.527 3.006 2.995 1.00 71.94 107 GLY A N 1
ATOM 812 C CA . GLY A 1 107 ? -15.969 2.775 3.064 1.00 71.94 107 GLY A CA 1
ATOM 813 C C . GLY A 1 107 ? -16.315 1.794 4.178 1.00 71.94 107 GLY A C 1
ATOM 814 O O . GLY A 1 107 ? -15.837 0.668 4.157 1.00 71.94 107 GLY A O 1
ATOM 815 N N . GLY A 1 108 ? -17.142 2.224 5.133 1.00 63.66 108 GLY A N 1
ATOM 816 C CA . GLY A 1 108 ? -17.348 1.490 6.386 1.00 63.66 108 GLY A CA 1
ATOM 817 C C . GLY A 1 108 ? -16.304 1.904 7.416 1.00 63.66 108 GLY A C 1
ATOM 818 O O . GLY A 1 108 ? -15.371 1.160 7.691 1.00 63.66 108 GLY A O 1
ATOM 819 N N . ARG A 1 109 ? -16.461 3.135 7.918 1.00 79.38 109 ARG A N 1
ATOM 820 C CA . ARG A 1 109 ? -15.606 3.765 8.932 1.00 79.38 109 ARG A CA 1
ATOM 821 C C . ARG A 1 109 ? -15.422 2.839 10.151 1.00 79.38 109 ARG A C 1
ATOM 823 O O . ARG A 1 109 ? -16.227 1.932 10.356 1.00 79.38 109 ARG A O 1
ATOM 830 N N . GLY A 1 110 ? -14.389 3.070 10.955 1.00 77.25 110 GLY A N 1
ATOM 831 C CA . GLY A 1 110 ? -13.999 2.126 12.003 1.00 77.25 110 GLY A CA 1
ATOM 832 C C . GLY A 1 110 ? -12.860 1.197 11.574 1.00 77.25 110 GLY A C 1
ATOM 833 O O . GLY A 1 110 ? -12.996 -0.022 11.517 1.00 77.25 110 GLY A O 1
ATOM 834 N N . TYR A 1 111 ? -11.721 1.788 11.224 1.00 76.19 111 TYR A N 1
ATOM 835 C CA . TYR A 1 111 ? -10.482 1.066 10.946 1.00 76.19 111 TYR A CA 1
ATOM 836 C C . TYR A 1 111 ? -9.880 0.511 12.246 1.00 76.19 111 TYR A C 1
ATOM 838 O O . TYR A 1 111 ? -10.190 1.000 13.332 1.00 76.19 111 TYR A O 1
ATOM 846 N N . PHE A 1 112 ? -9.032 -0.512 12.154 1.00 74.56 112 PHE A N 1
ATOM 847 C CA . PHE A 1 112 ? -8.488 -1.226 13.320 1.00 74.56 112 PHE A CA 1
ATOM 848 C C . PHE A 1 112 ? -9.551 -1.676 14.344 1.00 74.56 112 PHE A C 1
ATOM 850 O O . PHE A 1 112 ? -9.462 -1.375 15.535 1.00 74.56 112 PHE A O 1
ATOM 857 N N . SER A 1 113 ? -10.627 -2.310 13.861 1.00 73.62 113 SER A N 1
ATOM 858 C CA . SER A 1 113 ? -11.743 -2.814 14.680 1.00 73.62 113 SER A CA 1
ATOM 859 C C . SER A 1 113 ? -12.448 -1.756 15.547 1.00 73.62 113 SER A C 1
ATOM 861 O O . SER A 1 113 ? -13.220 -2.097 16.448 1.00 73.62 113 SER A O 1
ATOM 863 N N . THR A 1 114 ? -12.219 -0.467 15.282 1.00 83.50 114 THR A N 1
ATOM 864 C CA . THR A 1 114 ? -12.973 0.612 15.924 1.00 83.50 114 THR A CA 1
ATOM 865 C C . THR A 1 114 ? -14.383 0.691 15.343 1.00 83.50 114 THR A C 1
ATOM 867 O O . THR A 1 114 ? -14.669 0.171 14.268 1.00 83.50 114 THR A O 1
ATOM 870 N N . THR A 1 115 ? -15.318 1.282 16.082 1.00 87.81 115 THR A N 1
ATOM 871 C CA . THR A 1 115 ? -16.723 1.356 15.657 1.00 87.81 115 THR A CA 1
ATOM 872 C C . THR A 1 115 ? -17.021 2.724 15.067 1.00 87.81 115 THR A C 1
ATOM 874 O O . THR A 1 115 ? -16.714 3.733 15.696 1.00 87.81 115 THR A O 1
ATOM 877 N N . ALA A 1 116 ? -17.677 2.752 13.903 1.00 91.94 116 ALA A N 1
ATOM 878 C CA . ALA A 1 116 ? -18.170 3.987 13.306 1.00 91.94 116 ALA A CA 1
ATOM 879 C C . ALA A 1 116 ? -19.118 4.744 14.253 1.00 91.94 116 ALA A C 1
ATOM 881 O O . ALA A 1 116 ? -20.165 4.222 14.643 1.00 91.94 116 ALA A O 1
ATOM 882 N N . ALA A 1 117 ? -18.789 5.992 14.565 1.00 93.19 117 ALA A N 1
ATOM 883 C CA . ALA A 1 117 ? -19.494 6.869 15.490 1.00 93.19 117 ALA A CA 1
ATOM 884 C C . ALA A 1 117 ? -19.719 8.258 14.877 1.00 93.19 117 ALA A C 1
ATOM 886 O O . ALA A 1 117 ? -19.062 8.665 13.923 1.00 93.19 117 ALA A O 1
ATOM 887 N N . THR A 1 118 ? -20.688 9.011 15.384 1.00 95.25 118 THR A N 1
ATOM 888 C CA . THR A 1 118 ? -20.810 10.434 15.033 1.00 95.25 118 THR A CA 1
ATOM 889 C C . THR A 1 118 ? -19.770 11.250 15.791 1.00 95.25 118 THR A C 1
ATOM 891 O O . THR A 1 118 ? -19.497 10.937 16.946 1.00 95.25 118 THR A O 1
ATOM 894 N N . HIS A 1 119 ? -19.260 12.317 15.178 1.00 95.94 119 HIS A N 1
ATOM 895 C CA . HIS A 1 119 ? -18.298 13.225 15.807 1.00 95.94 119 HIS A CA 1
ATOM 896 C C . HIS A 1 119 ? -18.761 14.667 15.691 1.00 95.94 119 HIS A C 1
ATOM 898 O O . HIS A 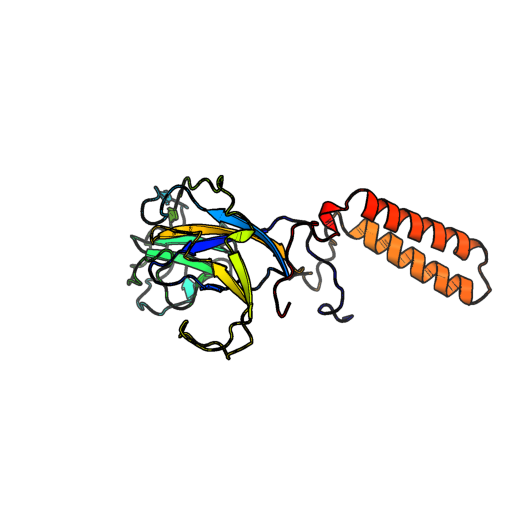1 119 ? -19.321 15.068 14.664 1.00 95.94 119 HIS A O 1
ATOM 904 N N . ASP A 1 120 ? -18.485 15.445 16.727 1.00 97.31 120 ASP A N 1
ATOM 905 C CA . ASP A 1 120 ? -18.831 16.854 16.7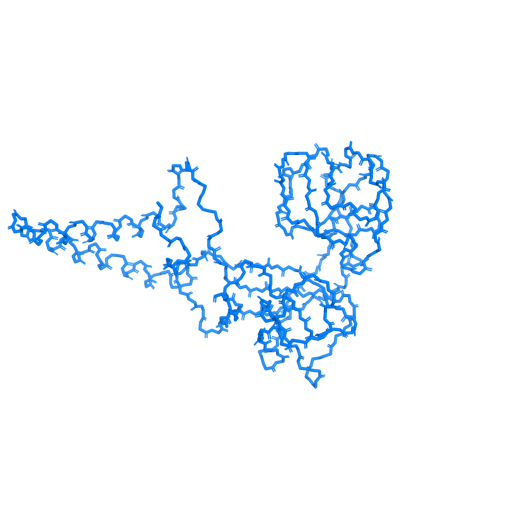59 1.00 97.31 120 ASP A CA 1
ATOM 906 C C . ASP A 1 120 ? -17.928 17.685 15.842 1.00 97.31 120 ASP A C 1
ATOM 908 O O . ASP A 1 120 ? -16.820 17.309 15.452 1.00 97.31 120 ASP A O 1
ATOM 912 N N . ASN A 1 121 ? -18.431 18.858 15.465 1.00 96.62 121 ASN A N 1
ATOM 913 C CA . ASN A 1 121 ? -17.606 19.837 14.778 1.00 96.62 121 ASN A CA 1
ATOM 914 C C . ASN A 1 121 ? -16.446 20.269 15.687 1.00 96.62 121 ASN A C 1
ATOM 916 O O . ASN A 1 121 ? -16.626 20.403 16.895 1.00 96.62 121 ASN A O 1
ATOM 920 N N . ALA A 1 122 ? -15.291 20.557 15.089 1.00 95.62 122 ALA A N 1
ATOM 921 C CA . ALA A 1 122 ? -14.069 20.931 15.789 1.00 95.62 122 ALA A CA 1
ATOM 922 C C . ALA A 1 122 ? -13.477 19.854 16.721 1.00 95.62 122 ALA A C 1
ATOM 924 O O . ALA A 1 122 ? -12.533 20.169 17.445 1.00 95.62 122 ALA A O 1
ATOM 925 N N . SER A 1 123 ? -13.942 18.596 16.672 1.00 96.44 123 SER A N 1
ATOM 926 C CA . SER A 1 123 ? -13.225 17.494 17.324 1.00 96.44 123 SER A CA 1
ATOM 927 C C . SER A 1 123 ? -11.783 17.429 16.823 1.00 96.44 123 SER A C 1
ATOM 929 O O . SER A 1 123 ? -11.518 17.579 15.622 1.00 96.44 123 SER A O 1
ATOM 931 N N . SER A 1 124 ? -10.852 17.212 17.750 1.00 95.31 124 SER A N 1
ATOM 932 C CA . SER A 1 124 ? -9.437 17.045 17.434 1.00 95.31 124 SER A CA 1
ATOM 933 C C . SER A 1 124 ? -9.226 15.807 16.580 1.00 95.31 124 SER A C 1
ATOM 935 O O . SER A 1 124 ? -9.773 14.740 16.864 1.00 95.31 124 SER A O 1
ATOM 937 N N . ILE A 1 125 ? -8.397 15.952 15.551 1.00 93.50 125 ILE A N 1
ATOM 938 C CA . ILE A 1 125 ? -7.941 14.825 14.752 1.00 93.50 125 ILE A CA 1
ATOM 939 C C . ILE A 1 125 ? -6.538 14.475 15.228 1.00 93.50 125 ILE A C 1
ATOM 941 O O . ILE A 1 125 ? -5.617 15.292 15.197 1.00 93.50 125 ILE A O 1
ATOM 945 N N . LEU A 1 126 ? -6.377 13.247 15.690 1.00 91.00 126 LEU A N 1
ATOM 946 C CA . LEU A 1 126 ? -5.147 12.745 16.273 1.00 91.00 126 LEU A CA 1
ATOM 947 C C . LEU A 1 126 ? -4.469 11.769 15.311 1.00 91.00 126 LEU A C 1
ATOM 949 O O . LEU A 1 126 ? -5.109 11.161 14.452 1.00 91.00 126 LEU A O 1
ATOM 953 N N . ARG A 1 127 ? -3.163 11.582 15.479 1.00 84.56 127 ARG A N 1
ATOM 954 C CA . ARG A 1 127 ? -2.438 10.429 14.939 1.00 84.56 127 ARG A CA 1
ATOM 955 C C . ARG A 1 127 ? -2.289 9.398 16.039 1.00 84.56 127 ARG A C 1
ATOM 957 O O . ARG A 1 127 ? -1.666 9.727 17.050 1.00 84.56 127 ARG A O 1
ATOM 964 N N . PRO A 1 128 ? -2.773 8.162 15.861 1.00 75.50 128 PRO A N 1
ATOM 965 C CA . PRO A 1 128 ? -2.322 7.061 16.693 1.00 75.50 128 PRO A CA 1
ATOM 966 C C . PRO A 1 128 ? -0.795 6.960 16.576 1.00 75.50 128 PRO A C 1
ATOM 968 O O . PRO A 1 128 ? -0.256 6.598 15.531 1.00 75.50 128 PRO A O 1
ATOM 971 N N . LEU A 1 129 ? -0.085 7.303 17.649 1.00 62.09 129 LEU A N 1
ATOM 972 C CA . LEU A 1 129 ? 1.296 6.905 17.892 1.00 62.09 129 LEU A CA 1
ATOM 973 C C . LEU A 1 129 ? 1.269 5.445 18.307 1.00 62.09 129 LEU A C 1
ATOM 975 O O . LEU A 1 129 ? 1.537 5.059 19.447 1.00 62.09 129 LEU A O 1
ATOM 979 N N . ALA A 1 130 ? 0.917 4.608 17.347 1.00 55.72 130 ALA A N 1
ATOM 980 C CA . ALA A 1 130 ? 1.232 3.220 17.477 1.00 55.72 130 ALA A CA 1
ATOM 981 C C . ALA A 1 130 ? 2.753 3.182 17.348 1.00 55.72 130 ALA A C 1
ATOM 983 O O . ALA A 1 130 ? 3.291 3.296 16.248 1.00 55.72 130 ALA A O 1
ATOM 984 N N . GLY A 1 131 ? 3.461 3.096 18.477 1.00 53.44 131 GLY A N 1
ATOM 985 C CA . GLY A 1 131 ? 4.871 2.704 18.520 1.00 53.44 131 GLY A CA 1
ATOM 986 C C . GLY A 1 131 ? 5.020 1.252 18.073 1.00 53.44 131 GLY A C 1
ATOM 987 O O . GLY A 1 131 ? 5.668 0.471 18.751 1.00 53.44 131 GLY A O 1
ATOM 988 N N . VAL A 1 132 ? 4.333 0.896 16.987 1.00 60.69 132 VAL A N 1
ATOM 989 C CA . VAL A 1 132 ? 4.219 -0.437 16.449 1.00 60.69 132 VAL A CA 1
ATOM 990 C C . VAL A 1 132 ? 5.465 -0.652 15.644 1.00 60.69 132 VAL A C 1
ATOM 992 O O . VAL A 1 132 ? 5.643 -0.090 14.557 1.00 60.69 132 VAL A O 1
ATOM 995 N N . THR A 1 133 ? 6.354 -1.436 16.223 1.00 68.19 133 THR A N 1
ATOM 996 C CA . THR A 1 133 ? 7.509 -1.902 15.491 1.00 68.19 133 THR A CA 1
ATOM 997 C C . THR A 1 133 ? 7.064 -3.095 14.650 1.00 68.19 133 THR A C 1
ATOM 999 O O . THR A 1 133 ? 6.416 -4.028 15.120 1.00 68.19 133 THR A O 1
ATOM 1002 N N . PHE A 1 134 ? 7.354 -3.026 13.353 1.00 74.19 134 PHE A N 1
ATOM 1003 C CA . PHE A 1 134 ? 7.127 -4.116 12.404 1.00 74.19 134 PHE A CA 1
ATOM 1004 C C . PHE A 1 134 ? 8.429 -4.907 12.236 1.00 74.19 134 PHE A C 1
ATOM 1006 O O . PHE A 1 134 ? 8.984 -4.992 11.140 1.00 74.19 134 PHE A O 1
ATOM 1013 N N . GLU A 1 135 ? 8.980 -5.395 13.347 1.00 77.38 135 GLU A N 1
ATOM 1014 C CA . GLU A 1 135 ? 10.285 -6.072 13.368 1.00 77.38 135 GLU A CA 1
ATOM 1015 C C . GLU A 1 135 ? 10.186 -7.552 12.987 1.00 77.38 135 GLU A C 1
ATOM 1017 O O . GLU A 1 135 ? 11.132 -8.120 12.436 1.00 77.38 135 GLU A O 1
ATOM 1022 N N . GLU A 1 136 ? 9.032 -8.177 13.226 1.00 86.69 136 GLU A N 1
ATOM 1023 C CA . GLU A 1 136 ? 8.827 -9.590 12.938 1.00 86.69 136 GLU A CA 1
ATOM 1024 C C . GLU A 1 136 ? 8.266 -9.791 11.524 1.00 86.69 136 GLU A C 1
ATOM 1026 O O . GLU A 1 136 ? 7.143 -9.405 11.196 1.00 86.69 136 GLU A O 1
ATOM 1031 N N . VAL A 1 137 ? 9.067 -10.428 10.668 1.00 90.31 137 VAL A N 1
ATOM 1032 C CA . VAL A 1 137 ? 8.663 -10.831 9.317 1.00 90.31 137 VAL A CA 1
ATOM 1033 C C . VAL A 1 137 ? 7.927 -12.165 9.386 1.00 90.31 137 VAL A C 1
ATOM 1035 O O . VAL A 1 137 ? 8.488 -13.163 9.838 1.00 90.31 137 VAL A O 1
ATOM 1038 N N . ILE A 1 138 ? 6.706 -12.216 8.850 1.00 89.81 138 ILE A N 1
ATOM 1039 C CA . ILE A 1 138 ? 5.935 -13.455 8.742 1.00 89.81 138 ILE A CA 1
ATOM 1040 C C . ILE A 1 138 ? 6.629 -14.376 7.724 1.00 89.81 138 ILE A C 1
ATOM 1042 O O . ILE A 1 138 ? 6.741 -14.013 6.540 1.00 89.81 138 ILE A O 1
ATOM 1046 N N . PRO A 1 139 ? 7.070 -15.582 8.135 1.00 92.44 139 PRO A N 1
ATOM 1047 C CA . PRO A 1 139 ? 7.785 -16.495 7.258 1.00 92.44 139 PRO A CA 1
ATOM 1048 C C . PRO A 1 139 ? 7.017 -16.793 5.975 1.00 92.44 139 PRO A C 1
ATOM 1050 O O . PRO A 1 139 ? 5.821 -17.083 5.984 1.00 92.44 139 PRO A O 1
ATOM 1053 N N . ARG A 1 140 ? 7.733 -16.791 4.848 1.00 88.81 140 ARG A N 1
ATOM 1054 C CA . ARG A 1 140 ? 7.149 -17.032 3.524 1.00 88.81 140 ARG A CA 1
ATOM 1055 C C . ARG A 1 140 ? 6.285 -18.304 3.424 1.00 88.81 140 ARG A C 1
ATOM 1057 O O . ARG A 1 140 ? 5.265 -18.236 2.750 1.00 88.81 140 ARG A O 1
ATOM 1064 N N . PRO A 1 141 ? 6.621 -19.445 4.059 1.00 91.19 141 PRO A N 1
ATOM 1065 C CA . PRO A 1 141 ? 5.775 -20.642 4.011 1.00 91.19 141 PRO A CA 1
ATOM 1066 C C . PRO A 1 141 ? 4.399 -20.482 4.675 1.00 91.19 141 PRO A C 1
ATOM 1068 O O . PRO A 1 141 ? 3.521 -21.312 4.449 1.00 91.19 141 PRO A O 1
ATOM 1071 N N . TYR A 1 142 ? 4.206 -19.450 5.503 1.00 91.50 142 TYR A N 1
ATOM 1072 C CA . TYR A 1 142 ? 2.990 -19.273 6.302 1.00 91.50 142 TYR A CA 1
ATOM 1073 C C . TYR A 1 142 ? 1.897 -18.546 5.532 1.00 91.50 142 TYR A C 1
ATOM 1075 O O . TYR A 1 142 ? 0.756 -18.501 5.984 1.00 91.50 142 TYR A O 1
ATOM 1083 N N . TRP A 1 143 ? 2.225 -17.987 4.368 1.00 91.50 143 TRP A N 1
ATOM 1084 C CA . TRP A 1 143 ? 1.275 -17.253 3.558 1.00 91.50 143 TRP A CA 1
ATOM 1085 C C . TRP A 1 143 ? 1.501 -17.478 2.068 1.00 91.50 143 TRP A C 1
ATOM 1087 O O . TRP A 1 143 ? 2.609 -17.697 1.580 1.00 91.50 143 TRP A O 1
ATOM 1097 N N . ARG A 1 144 ? 0.415 -17.392 1.309 1.00 90.75 144 ARG A N 1
ATOM 1098 C CA . ARG A 1 144 ? 0.437 -17.413 -0.156 1.00 90.75 144 ARG A CA 1
ATOM 1099 C C . ARG A 1 144 ? -0.478 -16.334 -0.699 1.00 90.75 144 ARG A C 1
ATOM 1101 O O . ARG A 1 144 ? -1.359 -15.867 0.009 1.00 90.75 144 ARG A O 1
ATOM 1108 N N . MET A 1 145 ? -0.300 -15.968 -1.961 1.00 89.81 145 MET A N 1
ATOM 1109 C CA . MET A 1 145 ? -1.267 -15.120 -2.654 1.00 89.81 145 MET A CA 1
ATOM 1110 C C . MET A 1 145 ? -2.147 -15.960 -3.572 1.00 89.81 145 MET A C 1
ATOM 1112 O O . MET A 1 145 ? -1.650 -16.866 -4.245 1.00 89.81 145 MET A O 1
ATOM 1116 N N . LYS A 1 146 ? -3.443 -15.650 -3.614 1.00 86.44 146 LYS A N 1
ATOM 1117 C CA . LYS A 1 146 ? -4.403 -16.226 -4.564 1.00 86.44 146 LYS A CA 1
ATOM 1118 C C . LYS A 1 146 ? -5.316 -15.133 -5.118 1.00 86.44 146 LYS A C 1
ATOM 1120 O O . LYS A 1 146 ? -5.444 -14.070 -4.521 1.00 86.44 146 LYS A O 1
ATOM 1125 N N . LEU A 1 147 ? -5.972 -15.411 -6.240 1.00 83.38 147 LEU A N 1
ATOM 1126 C CA . LEU A 1 147 ? -7.164 -14.661 -6.632 1.00 83.38 147 LEU A CA 1
ATOM 1127 C C . LEU A 1 147 ? -8.356 -15.192 -5.839 1.00 83.38 147 LEU A C 1
ATOM 1129 O O . LEU A 1 147 ? -8.527 -16.412 -5.715 1.00 83.38 147 LEU A O 1
ATOM 1133 N N . GLN A 1 148 ? -9.180 -14.283 -5.324 1.00 75.69 148 GLN A N 1
ATOM 1134 C CA . GLN A 1 148 ? -10.404 -14.633 -4.617 1.00 75.69 148 GLN A CA 1
ATOM 1135 C C . GLN A 1 148 ? -11.277 -15.535 -5.498 1.00 75.69 148 GLN A C 1
ATOM 1137 O O . GLN A 1 148 ? -11.743 -15.132 -6.562 1.00 75.69 148 GLN A O 1
ATOM 1142 N N . THR A 1 149 ? -11.513 -16.765 -5.056 1.00 61.31 149 THR A N 1
ATOM 1143 C CA . THR A 1 149 ? -12.238 -17.798 -5.808 1.00 61.31 149 THR A CA 1
ATOM 1144 C C . THR A 1 149 ? -13.500 -18.194 -5.047 1.00 61.31 149 THR A C 1
ATOM 1146 O O . THR A 1 149 ? -13.617 -19.314 -4.580 1.00 61.31 149 THR A O 1
ATOM 1149 N N . GLY A 1 150 ? -14.450 -17.260 -4.908 1.00 51.09 150 GLY A N 1
ATOM 1150 C CA . GLY A 1 150 ? -15.755 -17.538 -4.289 1.00 51.09 150 GLY A CA 1
ATOM 1151 C C . GLY A 1 150 ? -15.730 -17.702 -2.763 1.00 51.09 150 GLY A C 1
ATOM 1152 O O . GLY A 1 150 ? -15.129 -18.636 -2.251 1.00 51.09 150 GLY A O 1
ATOM 1153 N N . GLY A 1 151 ? -16.477 -16.850 -2.050 1.00 48.25 151 GLY A N 1
ATOM 1154 C CA . GLY A 1 151 ? -16.884 -17.081 -0.654 1.00 48.25 151 GLY A CA 1
ATOM 1155 C C . GLY A 1 151 ? -16.214 -16.207 0.417 1.00 48.25 151 GLY A C 1
ATOM 1156 O O . GLY A 1 151 ? -15.007 -16.017 0.417 1.00 48.25 151 GLY A O 1
ATOM 1157 N N . ALA A 1 152 ? -17.063 -15.716 1.328 1.00 41.69 152 ALA A N 1
ATOM 1158 C CA . ALA A 1 152 ? -16.821 -15.231 2.695 1.00 41.69 152 ALA A CA 1
ATOM 1159 C C . ALA A 1 152 ? -16.034 -13.934 2.989 1.00 41.69 152 ALA A C 1
ATOM 1161 O O . ALA A 1 152 ? -15.796 -13.675 4.160 1.00 41.69 152 ALA A O 1
ATOM 1162 N N . ASN A 1 153 ? -15.768 -13.051 2.022 1.00 47.28 153 ASN A N 1
ATOM 1163 C CA . ASN A 1 153 ? -15.579 -11.629 2.358 1.00 47.28 153 ASN A CA 1
ATOM 1164 C C . ASN A 1 153 ? -16.619 -10.782 1.613 1.00 47.28 153 ASN A C 1
ATOM 1166 O O . ASN A 1 153 ? -16.454 -10.353 0.468 1.00 47.28 153 ASN A O 1
ATOM 1170 N N . THR A 1 154 ? -17.799 -10.698 2.226 1.00 45.97 154 THR A N 1
ATOM 1171 C CA . THR A 1 154 ? -18.992 -10.050 1.687 1.00 45.97 154 THR A CA 1
ATOM 1172 C C . THR A 1 154 ? -18.928 -8.547 1.906 1.00 45.97 154 THR A C 1
ATOM 1174 O O . THR A 1 154 ? -19.586 -8.041 2.803 1.00 45.97 154 THR A O 1
A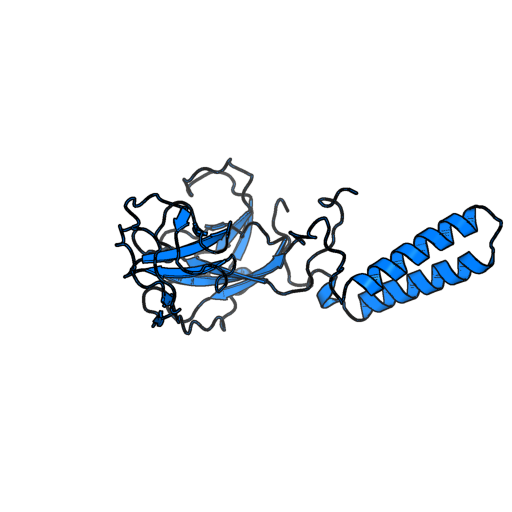TOM 1177 N N . THR A 1 155 ? -18.208 -7.824 1.050 1.00 43.03 155 THR A N 1
ATOM 1178 C CA . THR A 1 155 ? -18.613 -6.473 0.627 1.00 43.03 155 THR A CA 1
ATOM 1179 C C . THR A 1 155 ? -18.085 -6.174 -0.790 1.00 43.03 155 THR A C 1
ATOM 1181 O O . THR A 1 155 ? -16.920 -5.860 -1.031 1.00 43.03 155 THR A O 1
ATOM 1184 N N . THR A 1 156 ? -19.007 -6.240 -1.756 1.00 42.03 156 THR A N 1
ATOM 1185 C CA . THR A 1 156 ? -19.032 -5.438 -3.002 1.00 42.03 156 THR A CA 1
ATOM 1186 C C . THR A 1 156 ? -18.073 -5.709 -4.173 1.00 42.03 156 THR A C 1
ATOM 1188 O O . THR A 1 156 ? -18.177 -4.996 -5.168 1.00 42.03 156 THR A O 1
ATOM 1191 N N . ALA A 1 157 ? -17.209 -6.726 -4.166 1.00 42.06 157 ALA A N 1
ATOM 1192 C CA . ALA A 1 157 ? -16.351 -7.013 -5.330 1.00 42.06 157 ALA A CA 1
ATOM 1193 C C . ALA A 1 157 ? -16.761 -8.275 -6.102 1.00 42.06 157 ALA A C 1
ATOM 1195 O O . ALA A 1 157 ? -17.129 -9.294 -5.518 1.00 42.06 157 ALA A O 1
ATOM 1196 N N . ALA A 1 158 ? -16.657 -8.216 -7.432 1.00 44.47 158 ALA A N 1
ATOM 1197 C CA . ALA A 1 158 ? -16.902 -9.354 -8.308 1.00 44.47 158 ALA A CA 1
ATOM 1198 C C . ALA A 1 158 ? -15.897 -10.490 -8.034 1.00 44.47 158 ALA A C 1
ATOM 1200 O O . ALA A 1 158 ? -14.683 -10.269 -7.992 1.00 44.47 158 ALA A O 1
ATOM 1201 N N . LEU A 1 159 ? -16.410 -11.713 -7.871 1.00 47.94 159 LEU A N 1
ATOM 1202 C CA . LEU A 1 159 ? -15.621 -12.933 -7.678 1.00 47.94 159 LEU A CA 1
ATOM 1203 C C . LEU A 1 159 ? -14.529 -13.060 -8.756 1.00 47.94 159 LEU A C 1
ATOM 1205 O O . LEU A 1 159 ? -14.797 -12.833 -9.934 1.00 47.94 159 LEU A O 1
ATOM 1209 N N . GLY A 1 160 ? -13.307 -13.434 -8.367 1.00 51.53 160 GLY A N 1
ATOM 1210 C CA . GLY A 1 160 ? -12.195 -13.656 -9.300 1.00 51.53 160 GLY A CA 1
ATOM 1211 C C . GLY A 1 160 ? -11.347 -12.425 -9.638 1.00 51.53 160 GLY A C 1
ATOM 1212 O O . GLY A 1 160 ? -10.404 -12.562 -10.412 1.00 51.53 160 GLY A O 1
ATOM 1213 N N . SER A 1 161 ? -11.645 -11.248 -9.073 1.00 61.62 161 SER A N 1
ATOM 1214 C CA . SER A 1 161 ? -10.959 -9.990 -9.430 1.00 61.62 161 SER A CA 1
ATOM 1215 C C . SER A 1 161 ? -10.009 -9.430 -8.363 1.00 61.62 161 SER A C 1
ATOM 1217 O O . SER A 1 161 ? -9.167 -8.595 -8.688 1.00 61.62 161 SER A O 1
ATOM 1219 N N . ARG A 1 162 ? -10.098 -9.889 -7.106 1.00 73.38 162 ARG A N 1
ATOM 1220 C CA . ARG A 1 162 ? -9.271 -9.380 -6.000 1.00 73.38 162 ARG A CA 1
ATOM 1221 C C . ARG A 1 162 ? -8.121 -10.332 -5.655 1.00 73.38 162 ARG A C 1
ATOM 1223 O O . ARG A 1 162 ? -8.386 -11.492 -5.326 1.00 73.38 162 ARG A O 1
ATOM 1230 N N . PRO A 1 163 ? -6.859 -9.880 -5.693 1.00 83.19 163 PRO A N 1
ATOM 1231 C CA . PRO A 1 163 ? -5.758 -10.619 -5.090 1.00 83.19 163 PRO A CA 1
ATOM 1232 C C . PRO A 1 163 ? -5.829 -10.566 -3.563 1.00 83.19 163 PRO A C 1
ATOM 1234 O O . PRO A 1 163 ? -6.066 -9.503 -2.994 1.00 83.19 163 PRO A O 1
ATOM 1237 N N . GLN A 1 164 ? -5.562 -11.701 -2.914 1.00 86.62 164 GLN A N 1
ATOM 1238 C CA . GLN A 1 164 ? -5.579 -11.844 -1.458 1.00 86.62 164 GLN A CA 1
ATOM 1239 C C . GLN A 1 164 ? -4.355 -12.607 -0.945 1.00 86.62 164 GLN A C 1
ATOM 1241 O O . GLN A 1 164 ? -3.909 -13.572 -1.575 1.00 86.62 164 GLN A O 1
ATOM 1246 N N . PHE A 1 165 ? -3.840 -12.207 0.214 1.00 87.81 165 PHE A N 1
ATOM 1247 C CA . PHE A 1 165 ? -2.993 -13.021 1.078 1.00 87.81 165 PHE A CA 1
ATOM 1248 C C . PHE A 1 165 ? -3.844 -14.072 1.770 1.00 87.81 165 PHE A C 1
ATOM 1250 O O . PHE A 1 165 ? -4.928 -13.761 2.238 1.00 87.81 165 PHE A O 1
ATOM 1257 N N . VAL A 1 166 ? -3.348 -15.300 1.857 1.00 88.50 166 VAL A N 1
ATOM 1258 C CA . VAL A 1 166 ? -3.972 -16.380 2.619 1.00 88.50 166 VAL A CA 1
ATOM 1259 C C . VAL A 1 166 ? -2.949 -16.932 3.580 1.00 88.50 166 VAL A C 1
ATOM 1261 O O . VAL A 1 166 ? -1.934 -17.479 3.135 1.00 88.50 166 VAL A O 1
ATOM 1264 N N . PHE A 1 167 ? -3.230 -16.800 4.868 1.00 88.44 167 PHE A N 1
ATOM 1265 C CA . PHE A 1 167 ? -2.429 -17.384 5.928 1.00 88.44 167 PHE A CA 1
ATOM 1266 C C . PHE A 1 167 ? -2.786 -18.858 6.124 1.00 88.44 167 PHE A C 1
ATOM 1268 O O . PHE A 1 167 ? -3.949 -19.253 6.042 1.00 88.44 167 PHE A O 1
ATOM 1275 N N . ASN A 1 168 ? -1.777 -19.688 6.370 1.00 88.06 168 ASN A N 1
ATOM 1276 C CA . ASN A 1 168 ? -1.980 -21.076 6.753 1.00 88.06 168 ASN A CA 1
ATOM 1277 C C . ASN A 1 168 ? -2.223 -21.151 8.267 1.00 88.06 168 ASN A C 1
ATOM 1279 O O . ASN A 1 168 ? -1.304 -20.901 9.047 1.00 88.06 168 ASN A O 1
ATOM 1283 N N . SER A 1 169 ? -3.438 -21.528 8.666 1.00 85.31 169 SER A N 1
ATOM 1284 C CA . SER A 1 169 ? -3.846 -21.645 10.071 1.00 85.31 169 SER A CA 1
ATOM 1285 C C . SER A 1 169 ? -3.009 -22.633 10.884 1.00 85.31 169 SER A C 1
ATOM 1287 O O . SER A 1 169 ? -2.910 -22.476 12.096 1.00 85.31 169 SER A O 1
ATOM 1289 N N . ASP A 1 170 ? -2.383 -23.622 10.239 1.00 86.19 170 ASP A N 1
ATOM 1290 C CA . ASP A 1 170 ? -1.543 -24.613 10.925 1.00 86.19 170 ASP A CA 1
ATOM 1291 C C . ASP A 1 170 ? -0.198 -24.025 11.377 1.00 86.19 170 ASP A C 1
ATOM 1293 O O . ASP A 1 170 ? 0.435 -24.545 12.294 1.00 86.19 170 ASP A O 1
ATOM 1297 N N . PHE A 1 171 ? 0.254 -22.947 10.726 1.00 85.94 171 PHE A N 1
ATOM 1298 C CA . PHE A 1 171 ? 1.564 -22.335 10.971 1.00 85.94 171 PHE A CA 1
ATOM 1299 C C . PHE A 1 171 ? 1.489 -20.898 11.487 1.00 85.94 171 PHE A C 1
ATOM 1301 O O . PHE A 1 171 ? 2.481 -20.388 12.002 1.00 85.94 171 PHE A O 1
ATOM 1308 N N . PHE A 1 172 ? 0.339 -20.239 11.343 1.00 84.69 172 PHE A N 1
ATOM 1309 C CA . PHE A 1 172 ? 0.163 -18.840 11.697 1.00 84.69 172 PHE A CA 1
ATOM 1310 C C . PHE A 1 172 ? -1.049 -18.656 12.611 1.00 84.69 172 PHE A C 1
ATOM 1312 O O . PHE A 1 172 ? -2.197 -18.823 12.198 1.00 84.69 172 PHE A O 1
ATOM 1319 N N . SER A 1 173 ? -0.771 -18.281 13.857 1.00 82.94 173 SER A N 1
ATOM 1320 C CA . SER A 1 173 ? -1.759 -17.858 14.846 1.00 82.94 173 SER A CA 1
ATOM 1321 C C . SER A 1 173 ? -1.542 -16.391 15.184 1.00 82.94 173 SER A C 1
ATOM 1323 O O . SER A 1 173 ? -0.400 -15.956 15.318 1.00 82.94 173 SER A O 1
ATOM 1325 N N . TYR A 1 174 ? -2.621 -15.650 15.383 1.00 79.06 174 TYR A N 1
ATOM 1326 C CA . TYR A 1 174 ? -2.576 -14.223 15.677 1.00 79.06 174 TYR A CA 1
ATOM 1327 C C . TYR A 1 174 ? -3.689 -13.843 16.645 1.00 79.06 174 TYR A C 1
ATOM 1329 O O . TYR A 1 174 ? -4.675 -14.566 16.813 1.00 79.06 174 TYR A O 1
ATOM 1337 N N . THR A 1 175 ? -3.532 -12.675 17.254 1.00 78.06 175 THR A N 1
ATOM 1338 C CA . THR A 1 175 ? -4.592 -12.035 18.023 1.00 78.06 175 THR A CA 1
ATOM 1339 C C . THR A 1 175 ? -5.351 -11.093 17.096 1.00 78.06 175 THR A C 1
ATOM 1341 O O . THR A 1 175 ? -4.768 -10.430 16.240 1.00 78.06 175 THR A O 1
ATOM 1344 N N . ALA A 1 176 ? -6.671 -11.042 17.238 1.00 72.88 176 ALA A N 1
ATOM 1345 C CA . ALA A 1 176 ? -7.459 -10.028 16.552 1.00 72.88 176 ALA A CA 1
ATOM 1346 C C . ALA A 1 176 ? -6.975 -8.638 16.966 1.00 72.88 176 ALA A C 1
ATOM 1348 O O . ALA A 1 176 ? -6.745 -8.398 18.152 1.00 72.88 176 ALA A O 1
ATOM 1349 N N . GLY A 1 177 ? -6.838 -7.734 16.009 1.00 69.56 177 GLY A N 1
ATOM 1350 C CA . GLY A 1 177 ? -6.332 -6.400 16.292 1.00 69.56 177 GLY A CA 1
ATOM 1351 C C . GLY A 1 177 ? -4.838 -6.224 16.024 1.00 69.56 177 GLY A C 1
ATOM 1352 O O . GLY A 1 177 ? -4.296 -5.125 16.155 1.00 69.56 177 GLY A O 1
ATOM 1353 N N . THR A 1 178 ? -4.134 -7.310 15.686 1.00 78.00 178 THR A N 1
ATOM 1354 C CA . THR A 1 178 ? -2.700 -7.241 15.422 1.00 78.00 178 THR A CA 1
ATOM 1355 C C . THR A 1 178 ? -2.441 -6.513 14.096 1.00 78.00 178 THR A C 1
ATOM 1357 O O . THR A 1 178 ? -3.016 -6.895 13.073 1.00 78.00 178 THR A O 1
ATOM 1360 N N . PRO A 1 179 ? -1.570 -5.488 14.067 1.00 77.44 179 PRO A N 1
ATOM 1361 C CA . PRO A 1 179 ? -1.230 -4.796 12.833 1.00 77.44 179 PRO A CA 1
ATOM 1362 C C . PRO A 1 179 ? -0.444 -5.701 11.885 1.00 77.44 179 PRO A C 1
ATOM 1364 O O . PRO A 1 179 ? 0.436 -6.454 12.298 1.00 77.44 179 PRO A O 1
ATOM 1367 N N . LEU A 1 180 ? -0.724 -5.576 10.596 1.00 83.75 180 LEU A N 1
ATOM 1368 C CA . LEU A 1 180 ? -0.048 -6.261 9.507 1.00 83.75 180 LEU A CA 1
ATOM 1369 C C . LEU A 1 180 ? 0.487 -5.212 8.539 1.00 83.75 180 LEU A C 1
ATOM 1371 O O . LEU A 1 180 ? -0.276 -4.434 7.981 1.00 83.75 180 LEU A O 1
ATOM 1375 N N . GLN A 1 181 ? 1.789 -5.201 8.299 1.00 84.56 181 GLN A N 1
ATOM 1376 C CA . GLN A 1 181 ? 2.404 -4.354 7.289 1.00 84.56 181 GLN A CA 1
ATOM 1377 C C . GLN A 1 181 ? 2.728 -5.181 6.047 1.00 84.56 181 GLN A C 1
ATOM 1379 O O . GLN A 1 181 ? 3.484 -6.153 6.096 1.00 84.56 181 GLN A O 1
ATOM 1384 N N . VAL A 1 182 ? 2.165 -4.767 4.918 1.00 87.00 182 VAL A N 1
ATOM 1385 C CA . VAL A 1 182 ? 2.452 -5.310 3.595 1.00 87.00 182 VAL A CA 1
ATOM 1386 C C . VAL A 1 182 ? 3.572 -4.485 2.985 1.00 87.00 182 VAL A C 1
ATOM 1388 O O . VAL A 1 182 ? 3.381 -3.305 2.703 1.00 87.00 182 VAL A O 1
ATOM 1391 N N . VAL A 1 183 ? 4.732 -5.098 2.762 1.00 86.25 183 VAL A N 1
ATOM 1392 C CA . VAL A 1 183 ? 5.879 -4.443 2.125 1.00 86.25 183 VAL A CA 1
ATOM 1393 C C . VAL A 1 183 ? 6.029 -4.973 0.709 1.00 86.25 183 VAL A C 1
ATOM 1395 O O . VAL A 1 183 ? 6.066 -6.185 0.479 1.00 86.25 183 VAL A O 1
ATOM 1398 N N . GLY A 1 184 ? 6.157 -4.078 -0.264 1.00 85.12 184 GLY A N 1
ATOM 1399 C CA . GLY A 1 184 ? 6.241 -4.477 -1.661 1.00 85.12 184 GLY A CA 1
ATOM 1400 C C . GLY A 1 184 ? 6.669 -3.371 -2.615 1.00 85.12 184 GLY A C 1
ATOM 1401 O O . GLY A 1 184 ? 7.157 -2.318 -2.211 1.00 85.12 184 GLY A O 1
ATOM 1402 N N . GLN A 1 185 ? 6.493 -3.651 -3.904 1.00 80.19 185 GLN A N 1
ATOM 1403 C CA . GLN A 1 185 ? 6.752 -2.724 -5.001 1.00 80.19 185 GLN A CA 1
ATOM 1404 C C . GLN A 1 185 ? 5.426 -2.376 -5.678 1.00 80.19 185 GLN A C 1
ATOM 1406 O O . GLN A 1 185 ? 4.622 -3.264 -5.993 1.00 80.19 185 GLN A O 1
ATOM 1411 N N . GLN A 1 186 ? 5.214 -1.083 -5.897 1.00 72.56 186 GLN A N 1
ATOM 1412 C CA . GLN A 1 186 ? 4.017 -0.546 -6.531 1.00 72.56 186 GLN A CA 1
ATOM 1413 C C . GLN A 1 186 ? 4.264 -0.197 -8.000 1.00 72.56 186 GLN A C 1
ATOM 1415 O O . GLN A 1 186 ? 5.397 0.059 -8.426 1.00 72.56 186 GLN A O 1
ATOM 1420 N N . GLU A 1 187 ? 3.187 -0.178 -8.776 1.00 59.50 187 GLU A N 1
ATOM 1421 C CA . GLU A 1 187 ? 3.192 0.453 -10.093 1.00 59.50 187 GLU A CA 1
ATOM 1422 C C . GLU A 1 187 ? 3.196 1.985 -9.944 1.00 59.50 187 GLU A C 1
ATOM 1424 O O . GLU A 1 187 ? 2.484 2.505 -9.082 1.00 59.50 187 GLU A O 1
ATOM 1429 N N . PRO A 1 188 ? 3.959 2.729 -10.768 1.00 56.75 188 PRO A N 1
ATOM 1430 C CA . PRO A 1 188 ? 3.879 4.182 -10.822 1.00 56.75 188 PRO A CA 1
ATOM 1431 C C . PRO A 1 188 ? 2.462 4.625 -11.169 1.00 56.75 188 PRO A C 1
ATOM 1433 O O . PRO A 1 188 ? 1.995 4.493 -12.296 1.00 56.75 188 PRO A O 1
ATOM 1436 N N . ASN A 1 189 ? 1.777 5.160 -10.173 1.00 49.78 189 ASN A N 1
ATOM 1437 C CA . ASN A 1 189 ? 0.379 5.564 -10.218 1.00 49.78 189 ASN A CA 1
ATOM 1438 C C . ASN A 1 189 ? 0.203 7.032 -10.641 1.00 49.78 189 ASN A C 1
ATOM 1440 O O . ASN A 1 189 ? -0.893 7.413 -11.053 1.00 49.78 189 ASN A O 1
ATOM 1444 N N . VAL A 1 190 ? 1.266 7.848 -10.614 1.00 46.72 190 VAL A N 1
ATOM 1445 C CA . VAL A 1 190 ? 1.227 9.250 -11.051 1.00 46.72 190 VAL A CA 1
ATOM 1446 C C . VAL A 1 190 ? 2.538 9.648 -11.740 1.00 46.72 190 VAL A C 1
ATOM 1448 O O . VAL A 1 190 ? 3.541 9.907 -11.089 1.00 46.72 190 VAL A O 1
ATOM 1451 N N . TYR A 1 191 ? 2.511 9.799 -13.066 1.00 48.12 191 TYR A N 1
ATOM 1452 C CA . TYR A 1 191 ? 3.222 10.919 -13.685 1.00 48.12 191 TYR A CA 1
ATOM 1453 C C . TYR A 1 191 ? 2.177 12.010 -13.869 1.00 48.12 191 TYR A C 1
ATOM 1455 O O . TYR A 1 191 ? 1.259 11.846 -14.676 1.00 48.12 191 TYR A O 1
ATOM 1463 N N . THR A 1 192 ? 2.259 13.097 -13.101 1.00 41.50 192 THR A N 1
ATOM 1464 C CA . THR A 1 192 ? 1.321 14.213 -13.246 1.00 41.50 192 THR A CA 1
ATOM 1465 C C . THR A 1 192 ? 1.431 14.717 -14.681 1.00 41.50 192 THR A C 1
ATOM 1467 O O . THR A 1 192 ? 2.481 15.210 -15.090 1.00 41.50 192 THR A O 1
ATOM 1470 N N . ALA A 1 193 ? 0.380 14.555 -15.484 1.00 39.50 193 ALA A N 1
ATOM 1471 C CA . ALA A 1 193 ? 0.362 15.100 -16.834 1.00 39.50 193 ALA A CA 1
ATOM 1472 C C . ALA A 1 193 ? 0.533 16.626 -16.739 1.00 39.50 193 ALA A C 1
ATOM 1474 O O . ALA A 1 193 ? -0.258 17.295 -16.080 1.00 39.50 193 ALA A O 1
ATOM 1475 N N . GLY A 1 194 ? 1.596 17.164 -17.343 1.00 42.59 194 GLY A N 1
ATOM 1476 C CA . GLY A 1 194 ? 1.980 18.576 -17.201 1.00 42.59 194 GLY A CA 1
ATOM 1477 C C . GLY A 1 194 ? 3.035 18.858 -16.123 1.00 42.59 194 GLY A C 1
ATOM 1478 O O . GLY A 1 194 ? 3.475 19.999 -16.000 1.00 42.59 194 GLY A O 1
ATOM 1479 N N . SER A 1 195 ? 3.496 17.845 -15.382 1.00 46.62 195 SER A N 1
ATOM 1480 C CA . SER A 1 195 ? 4.761 17.937 -14.655 1.00 46.62 195 SER A CA 1
ATOM 1481 C C . SER A 1 195 ? 5.903 18.001 -15.664 1.00 46.62 195 SER A C 1
ATOM 1483 O O . SER A 1 195 ? 6.119 17.069 -16.438 1.00 46.62 195 SER A O 1
ATOM 1485 N N . ASN A 1 196 ? 6.654 19.099 -15.634 1.00 49.84 196 ASN A N 1
ATOM 1486 C CA . ASN A 1 196 ? 7.911 19.224 -16.371 1.00 49.84 196 ASN A CA 1
ATOM 1487 C C . ASN A 1 196 ? 9.076 18.527 -15.649 1.00 49.84 196 ASN A C 1
ATOM 1489 O O . ASN A 1 196 ? 10.216 18.641 -16.088 1.00 49.84 196 ASN A O 1
ATOM 1493 N N . THR A 1 197 ? 8.813 17.846 -14.532 1.00 42.22 197 THR A N 1
ATOM 1494 C CA . THR A 1 197 ? 9.830 17.152 -13.746 1.00 42.22 197 THR A CA 1
ATOM 1495 C C . THR A 1 197 ? 9.635 15.648 -13.873 1.00 42.22 197 THR A C 1
ATOM 1497 O O . THR A 1 197 ? 8.616 15.097 -13.447 1.00 42.22 197 THR A O 1
ATOM 1500 N N . LEU A 1 198 ? 10.620 14.990 -14.480 1.00 54.72 198 LEU A N 1
ATOM 1501 C CA . LEU A 1 198 ? 10.851 13.560 -14.317 1.00 54.72 198 LEU A CA 1
ATOM 1502 C C . LEU A 1 198 ? 11.429 13.332 -12.912 1.00 54.72 198 LEU A C 1
ATOM 1504 O O . LEU A 1 198 ? 12.163 14.182 -12.408 1.00 54.72 198 LEU A O 1
ATOM 1508 N N . ASP A 1 199 ? 11.127 12.197 -12.276 1.00 55.00 199 ASP A N 1
ATOM 1509 C CA . ASP A 1 199 ? 11.798 11.833 -11.025 1.00 55.00 199 ASP A CA 1
ATOM 1510 C C . ASP A 1 199 ? 13.314 11.861 -11.236 1.00 55.00 199 ASP A C 1
ATOM 1512 O O . ASP A 1 199 ? 13.820 11.274 -12.202 1.00 55.00 199 ASP A O 1
ATOM 1516 N N . SER A 1 200 ? 14.042 12.517 -10.321 1.00 44.34 200 SER A N 1
ATOM 1517 C CA . SER A 1 200 ? 15.463 12.883 -10.486 1.00 44.34 200 SER A CA 1
ATOM 1518 C C . SER A 1 200 ? 16.410 11.695 -10.719 1.00 44.34 200 SER A C 1
ATOM 1520 O O . SER A 1 200 ? 17.577 11.868 -11.062 1.00 44.34 200 SER A O 1
ATOM 1522 N N . HIS A 1 201 ? 15.908 10.469 -10.570 1.00 49.47 201 HIS A N 1
ATOM 1523 C CA . HIS A 1 201 ? 16.645 9.231 -10.775 1.00 49.47 201 HIS A CA 1
ATOM 1524 C C . HIS A 1 201 ? 16.229 8.438 -12.021 1.00 49.47 201 HIS A C 1
ATOM 1526 O O . HIS A 1 201 ? 16.903 7.469 -12.348 1.00 49.47 201 HIS A O 1
ATOM 1532 N N . VAL A 1 202 ? 15.149 8.799 -12.714 1.00 63.22 202 VAL A N 1
ATOM 1533 C CA . VAL A 1 202 ? 14.648 8.064 -13.894 1.00 63.22 202 VAL A CA 1
ATOM 1534 C C . VAL A 1 202 ? 14.969 8.811 -15.192 1.00 63.22 202 VAL A C 1
ATOM 1536 O O . VAL A 1 202 ? 15.133 8.197 -16.247 1.00 63.22 202 VAL A O 1
ATOM 1539 N N . GLU A 1 203 ? 15.149 10.129 -15.115 1.00 65.88 203 GLU A N 1
ATOM 1540 C CA . GLU A 1 203 ? 15.437 10.993 -16.261 1.00 65.88 203 GLU A CA 1
ATOM 1541 C C . GLU A 1 203 ? 16.705 10.596 -17.025 1.00 65.88 203 GLU A C 1
ATOM 1543 O O . GLU A 1 203 ? 16.688 10.490 -18.252 1.00 65.88 203 GLU A O 1
ATOM 1548 N N . SER A 1 204 ? 17.793 10.303 -16.309 1.00 65.31 204 SER A N 1
ATOM 1549 C CA . SER A 1 204 ? 19.051 9.881 -16.929 1.00 65.31 204 SER A CA 1
ATOM 1550 C C . SER A 1 204 ? 18.883 8.566 -17.693 1.00 65.31 204 SER A C 1
ATOM 1552 O O . SER A 1 204 ? 19.347 8.448 -18.824 1.00 65.31 204 SER A O 1
ATOM 1554 N N . PHE A 1 205 ? 18.149 7.603 -17.136 1.00 75.06 205 PHE A N 1
ATOM 1555 C CA . PHE A 1 205 ? 17.852 6.340 -17.806 1.00 75.06 205 PHE A CA 1
ATOM 1556 C C . PHE A 1 205 ? 16.992 6.532 -19.061 1.00 75.06 205 PHE A C 1
ATOM 1558 O O . PHE A 1 205 ? 17.330 6.014 -20.131 1.00 75.06 205 PHE A O 1
ATOM 1565 N N . LEU A 1 206 ? 15.900 7.294 -18.950 1.00 79.44 206 LEU A N 1
ATOM 1566 C CA . LEU A 1 206 ? 14.991 7.555 -20.067 1.00 79.44 206 LEU A CA 1
ATOM 1567 C C . LEU A 1 206 ? 15.683 8.326 -21.191 1.00 79.44 206 LEU A C 1
ATOM 1569 O O . LEU A 1 206 ? 15.512 7.974 -22.357 1.00 79.44 206 LEU A O 1
ATOM 1573 N N . SER A 1 207 ? 16.511 9.315 -20.852 1.00 79.12 207 SER A N 1
ATOM 1574 C CA . SER A 1 207 ? 17.301 10.083 -21.816 1.00 79.12 207 SER A CA 1
ATOM 1575 C C . SER A 1 207 ? 18.287 9.193 -22.580 1.00 79.12 207 SER A C 1
ATOM 1577 O O . SER A 1 207 ? 18.350 9.243 -23.813 1.00 79.12 207 SER A O 1
ATOM 1579 N N . GLN A 1 208 ? 18.985 8.289 -21.884 1.00 82.25 208 GLN A N 1
ATOM 1580 C CA . GLN A 1 208 ? 19.895 7.335 -22.526 1.00 82.25 208 GL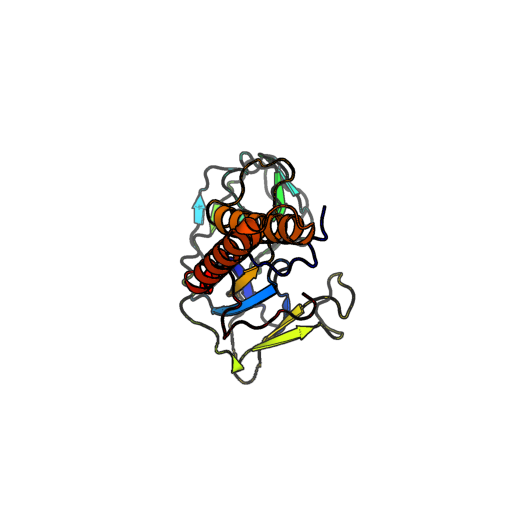N A CA 1
ATOM 1581 C C . GLN A 1 208 ? 19.146 6.346 -23.432 1.00 82.25 208 GLN A C 1
ATOM 1583 O O . GLN A 1 208 ? 19.569 6.095 -24.562 1.00 82.25 208 GLN A O 1
ATOM 1588 N N . ARG A 1 209 ? 17.980 5.837 -23.008 1.00 87.56 209 ARG A N 1
ATOM 1589 C CA . ARG A 1 209 ? 17.137 4.975 -23.858 1.00 87.56 209 ARG A CA 1
ATOM 1590 C C . ARG A 1 209 ? 16.605 5.712 -25.083 1.00 87.56 209 ARG A C 1
ATOM 1592 O O . ARG A 1 209 ? 16.673 5.170 -26.186 1.00 87.56 209 ARG A O 1
ATOM 1599 N N . ALA A 1 210 ? 16.104 6.933 -24.914 1.00 87.06 210 ALA A N 1
ATOM 1600 C CA . ALA A 1 210 ? 15.606 7.758 -26.011 1.00 87.06 210 ALA A CA 1
ATOM 1601 C C . ALA A 1 210 ? 16.712 8.044 -27.036 1.00 87.06 210 ALA A C 1
ATOM 1603 O O . ALA A 1 210 ? 16.505 7.835 -28.232 1.00 87.06 210 ALA A O 1
ATOM 1604 N N . THR A 1 211 ? 17.905 8.416 -26.563 1.00 87.94 211 THR A N 1
ATOM 1605 C CA . THR A 1 211 ? 19.092 8.639 -27.401 1.00 87.94 211 THR A CA 1
ATOM 1606 C C . THR A 1 211 ? 19.475 7.376 -28.166 1.00 87.94 211 THR A C 1
ATOM 1608 O O . THR A 1 211 ? 19.684 7.433 -29.377 1.00 87.94 211 THR A O 1
ATOM 1611 N N . ALA A 1 212 ? 19.490 6.215 -27.503 1.00 92.06 212 ALA A N 1
ATOM 1612 C CA . ALA A 1 212 ? 19.821 4.950 -28.150 1.00 92.06 212 ALA A CA 1
ATOM 1613 C C . ALA A 1 212 ? 18.852 4.599 -29.293 1.00 92.06 212 ALA A C 1
ATOM 1615 O O . ALA A 1 212 ? 19.300 4.186 -30.369 1.00 92.06 212 ALA A O 1
ATOM 1616 N N . TYR A 1 213 ? 17.543 4.792 -29.087 1.00 93.50 213 TYR A N 1
ATOM 1617 C CA . TYR A 1 213 ? 16.524 4.555 -30.115 1.00 93.50 213 TYR A CA 1
ATOM 1618 C C . TYR A 1 213 ? 16.595 5.569 -31.259 1.00 93.50 213 TYR A C 1
ATOM 1620 O O . TYR A 1 213 ? 16.574 5.163 -32.422 1.00 93.50 213 TYR A O 1
ATOM 1628 N N . ALA A 1 214 ? 16.714 6.862 -30.948 1.00 92.44 214 ALA A N 1
ATOM 1629 C CA . ALA A 1 214 ? 16.799 7.921 -31.951 1.00 92.44 214 ALA A CA 1
ATOM 1630 C C . ALA A 1 214 ? 18.044 7.755 -32.836 1.00 92.44 214 ALA A C 1
ATOM 1632 O O . ALA A 1 214 ? 17.939 7.752 -34.062 1.00 92.44 214 ALA A O 1
ATOM 1633 N N . ALA A 1 215 ? 19.208 7.518 -32.225 1.00 92.38 215 ALA A N 1
ATOM 1634 C CA . ALA A 1 215 ? 20.459 7.298 -32.942 1.00 92.38 215 ALA A CA 1
ATOM 1635 C C . ALA A 1 215 ? 20.400 6.040 -33.826 1.00 92.38 215 ALA A C 1
ATOM 1637 O O . ALA A 1 215 ? 20.864 6.064 -34.964 1.00 92.38 215 ALA A O 1
ATOM 1638 N N . ARG A 1 216 ? 19.763 4.955 -33.357 1.00 93.94 216 ARG A N 1
ATOM 1639 C CA . ARG A 1 216 ? 19.570 3.736 -34.162 1.00 93.94 216 ARG A CA 1
ATOM 1640 C C . ARG A 1 216 ? 18.662 3.969 -35.364 1.00 93.94 216 ARG A C 1
ATOM 1642 O O . ARG A 1 216 ? 18.947 3.454 -36.443 1.00 93.94 216 ARG A O 1
ATOM 1649 N N . PHE A 1 217 ? 17.573 4.709 -35.172 1.00 94.19 217 PHE A N 1
ATOM 1650 C CA . PHE A 1 217 ? 16.639 5.047 -36.242 1.00 94.19 217 PHE A CA 1
ATOM 1651 C C . PHE A 1 217 ? 17.324 5.881 -37.330 1.00 94.19 217 PHE A C 1
ATOM 1653 O O . PHE A 1 217 ? 17.270 5.515 -38.500 1.00 94.19 217 PHE A O 1
ATOM 1660 N N . LEU A 1 218 ? 18.035 6.941 -36.940 1.00 93.12 218 LEU A N 1
ATOM 1661 C CA . LEU A 1 218 ? 18.768 7.805 -37.870 1.00 93.12 218 LEU A CA 1
ATOM 1662 C C . LEU A 1 218 ? 19.934 7.075 -38.554 1.00 93.12 218 LEU A C 1
ATOM 1664 O O . LEU A 1 218 ? 20.167 7.267 -39.743 1.00 93.12 218 LEU A O 1
ATOM 1668 N N . TYR A 1 219 ? 20.637 6.187 -37.844 1.00 93.06 219 TYR A N 1
ATOM 1669 C CA . TYR A 1 219 ? 21.648 5.322 -38.459 1.00 93.06 219 TYR A CA 1
ATOM 1670 C C . TYR A 1 219 ? 21.046 4.425 -39.551 1.00 93.06 219 TYR A C 1
ATOM 1672 O O . TYR A 1 219 ? 21.629 4.288 -40.624 1.00 93.06 219 TYR A O 1
ATOM 1680 N N . ALA A 1 220 ? 19.870 3.841 -39.302 1.00 92.12 220 ALA A N 1
ATOM 1681 C CA . ALA A 1 220 ? 19.196 2.966 -40.259 1.00 92.12 220 ALA A CA 1
ATOM 1682 C C . ALA A 1 220 ? 18.747 3.691 -41.542 1.00 92.12 220 ALA A C 1
ATOM 1684 O O . ALA A 1 220 ? 18.546 3.035 -42.560 1.00 92.12 220 ALA A O 1
ATOM 1685 N N . GLN A 1 221 ? 18.623 5.022 -41.513 1.00 93.38 221 GLN A N 1
ATOM 1686 C CA . GLN A 1 221 ? 18.348 5.836 -42.701 1.00 93.38 221 GLN A CA 1
ATOM 1687 C C . GLN A 1 221 ? 19.578 6.021 -43.609 1.00 93.38 221 GLN A C 1
ATOM 1689 O O . GLN A 1 221 ? 19.421 6.435 -44.750 1.00 93.38 221 GLN A O 1
ATOM 1694 N N . GLY A 1 222 ? 20.783 5.661 -43.146 1.00 87.25 222 GLY A N 1
ATOM 1695 C CA . GLY A 1 222 ? 21.992 5.552 -43.974 1.00 87.25 222 GLY A CA 1
ATOM 1696 C C . GLY A 1 222 ? 22.921 6.771 -43.975 1.00 87.25 222 GLY A C 1
ATOM 1697 O O . GLY A 1 222 ? 24.102 6.613 -44.274 1.00 87.25 222 GLY A O 1
ATOM 1698 N N . ASP A 1 223 ? 22.453 7.950 -43.559 1.00 82.81 223 ASP A N 1
ATOM 1699 C CA . ASP A 1 223 ? 23.212 9.210 -43.692 1.00 82.81 223 ASP A CA 1
ATOM 1700 C C . ASP A 1 223 ? 24.160 9.526 -42.518 1.00 82.81 223 ASP A C 1
ATOM 1702 O O . ASP A 1 223 ? 24.909 10.507 -42.540 1.00 82.81 223 ASP A O 1
ATOM 1706 N N . HIS A 1 224 ? 24.172 8.693 -41.473 1.00 88.69 224 HIS A N 1
ATOM 1707 C CA . HIS A 1 224 ? 24.874 9.006 -40.225 1.00 88.69 224 HIS A CA 1
ATOM 1708 C C . HIS A 1 224 ? 25.553 7.778 -39.582 1.00 88.69 224 HIS A C 1
ATOM 1710 O O . HIS A 1 224 ? 25.099 7.279 -38.548 1.00 88.69 224 HIS A O 1
ATOM 1716 N N . PRO A 1 225 ? 26.679 7.282 -40.135 1.00 90.25 225 PRO A N 1
ATOM 1717 C CA . PRO A 1 225 ? 27.344 6.065 -39.649 1.00 90.25 225 PRO A CA 1
ATOM 1718 C C . PRO A 1 225 ? 27.846 6.159 -38.197 1.00 90.25 225 PRO A C 1
ATOM 1720 O O . PRO A 1 225 ? 27.863 5.155 -37.485 1.00 90.25 225 PRO A O 1
ATOM 1723 N N . HIS A 1 226 ? 28.192 7.362 -37.726 1.00 92.94 226 HIS A N 1
ATOM 1724 C CA . HIS A 1 226 ? 28.628 7.619 -36.347 1.00 92.94 226 HIS A CA 1
ATOM 1725 C C . HIS A 1 226 ? 27.512 7.392 -35.306 1.00 92.94 226 HIS A C 1
ATOM 1727 O O . HIS A 1 226 ? 27.798 7.074 -34.152 1.00 92.94 226 HIS A O 1
ATOM 1733 N N . LEU A 1 227 ? 26.235 7.476 -35.701 1.00 93.69 227 LEU A N 1
ATOM 1734 C CA . LEU A 1 227 ? 25.107 7.280 -34.784 1.00 93.69 227 LEU A CA 1
ATOM 1735 C C . LEU A 1 227 ? 24.948 5.822 -34.325 1.00 93.69 227 LEU A C 1
ATOM 1737 O O . LEU A 1 227 ? 24.355 5.579 -33.277 1.00 93.69 227 LEU A O 1
ATOM 1741 N N . ASN A 1 228 ? 25.525 4.844 -35.033 1.00 94.12 228 ASN A N 1
ATOM 1742 C CA . ASN A 1 228 ? 25.564 3.459 -34.550 1.00 94.12 228 ASN A CA 1
ATOM 1743 C C . ASN A 1 228 ? 26.409 3.332 -33.272 1.00 94.12 228 ASN A C 1
ATOM 1745 O O . ASN A 1 228 ? 26.023 2.627 -32.342 1.00 94.12 228 ASN A O 1
ATOM 1749 N N . GLN A 1 229 ? 27.541 4.040 -33.205 1.00 94.88 229 GLN A N 1
ATOM 1750 C CA . GLN A 1 229 ? 28.384 4.062 -32.011 1.00 94.88 229 GLN A CA 1
ATOM 1751 C C . GLN A 1 229 ? 27.648 4.727 -30.844 1.00 94.88 229 GLN A C 1
ATOM 1753 O O . GLN A 1 229 ? 27.522 4.115 -29.786 1.00 94.88 229 GLN A O 1
ATOM 1758 N N . ILE A 1 230 ? 27.062 5.906 -31.074 1.00 92.06 230 ILE A N 1
ATOM 1759 C CA . ILE A 1 230 ? 26.273 6.631 -30.064 1.00 92.06 230 ILE A CA 1
ATOM 1760 C C . ILE A 1 230 ? 25.099 5.780 -29.563 1.00 92.06 230 ILE A C 1
ATOM 1762 O O . ILE A 1 230 ? 24.840 5.728 -28.363 1.00 92.06 230 ILE A O 1
ATOM 1766 N N . SER A 1 231 ? 24.415 5.055 -30.455 1.00 93.88 231 SER A N 1
ATOM 1767 C CA . SER A 1 231 ? 23.331 4.149 -30.067 1.00 93.88 231 SER A CA 1
ATOM 1768 C C . SER A 1 231 ? 23.807 3.052 -29.111 1.00 93.88 231 SER A C 1
ATOM 1770 O O . SER A 1 231 ? 23.159 2.795 -28.095 1.00 93.88 231 SER A O 1
ATOM 1772 N N . ARG A 1 232 ? 24.955 2.425 -29.401 1.00 94.56 232 ARG A N 1
ATOM 1773 C CA . ARG A 1 232 ? 25.539 1.370 -28.556 1.00 94.56 232 ARG A CA 1
ATOM 1774 C C . ARG A 1 232 ? 26.026 1.907 -27.216 1.00 94.56 232 ARG A C 1
ATOM 1776 O O . ARG A 1 232 ? 25.794 1.255 -26.203 1.00 94.56 232 ARG A O 1
ATOM 1783 N N . GLU A 1 233 ? 26.672 3.069 -27.205 1.00 92.38 233 GLU A N 1
ATOM 1784 C CA . GLU A 1 233 ? 27.159 3.719 -25.983 1.00 92.38 233 GLU A CA 1
ATOM 1785 C C . GLU A 1 233 ? 25.999 4.118 -25.069 1.00 92.38 233 GLU A C 1
ATOM 1787 O O . GLU A 1 233 ? 25.998 3.756 -23.894 1.00 92.38 233 GLU A O 1
ATOM 1792 N N . ALA A 1 234 ? 24.964 4.764 -25.615 1.00 83.81 234 ALA A N 1
ATOM 1793 C CA . ALA A 1 234 ? 23.767 5.131 -24.862 1.00 83.81 234 ALA A CA 1
ATOM 1794 C C . ALA A 1 234 ? 23.014 3.893 -24.342 1.00 83.81 234 ALA A C 1
ATOM 1796 O O . ALA A 1 234 ? 22.555 3.862 -23.196 1.00 83.81 234 ALA A O 1
ATOM 1797 N N . TRP A 1 235 ? 22.942 2.821 -25.144 1.00 90.69 235 TRP A N 1
ATOM 1798 C CA . TRP A 1 235 ? 22.384 1.546 -24.691 1.00 90.69 235 TRP A CA 1
ATOM 1799 C C . TRP A 1 235 ? 23.205 0.956 -23.541 1.00 90.69 235 TRP A C 1
ATOM 1801 O O . TRP A 1 235 ? 22.640 0.628 -22.499 1.00 90.69 235 TRP A O 1
ATOM 1811 N N . GLY A 1 236 ? 24.529 0.886 -23.690 1.00 89.62 236 GLY A N 1
ATOM 1812 C CA . GLY A 1 236 ? 25.450 0.405 -22.661 1.00 89.62 236 GLY A CA 1
ATOM 1813 C C . GLY A 1 236 ? 25.354 1.204 -21.361 1.00 89.62 236 GLY A C 1
ATOM 1814 O O . GLY A 1 236 ? 25.246 0.604 -20.296 1.00 89.62 236 GLY A O 1
ATOM 1815 N N . ALA A 1 237 ? 25.291 2.534 -21.441 1.00 80.25 237 ALA A N 1
ATOM 1816 C CA . ALA A 1 237 ? 25.107 3.410 -20.286 1.00 80.25 237 ALA A CA 1
ATOM 1817 C C . ALA A 1 237 ? 23.767 3.153 -19.577 1.00 80.25 237 ALA A C 1
ATOM 1819 O O . ALA A 1 237 ? 23.718 3.086 -18.348 1.00 80.25 237 ALA A O 1
ATOM 1820 N N . SER A 1 238 ? 22.683 2.946 -20.336 1.00 80.69 238 SER A N 1
ATOM 1821 C CA . SER A 1 238 ? 21.374 2.607 -19.763 1.00 80.69 238 SER A CA 1
ATOM 1822 C C . SER A 1 238 ? 21.360 1.226 -19.088 1.00 80.69 238 SER A C 1
ATOM 1824 O O . SER A 1 238 ? 20.759 1.065 -18.028 1.00 80.69 238 SER A O 1
ATOM 1826 N N . GLU A 1 239 ? 22.059 0.234 -19.647 1.00 84.69 239 GLU A N 1
ATOM 1827 C CA . GLU A 1 239 ? 22.206 -1.097 -19.041 1.00 84.69 239 GLU A CA 1
ATOM 18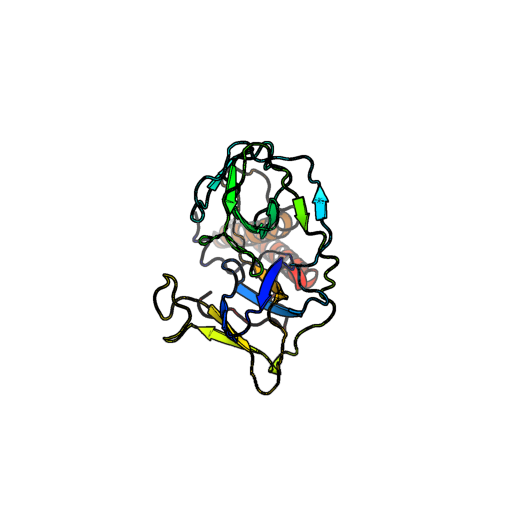28 C C . GLU A 1 239 ? 23.101 -1.058 -17.799 1.00 84.69 239 GLU A C 1
ATOM 1830 O O . GLU A 1 239 ? 22.805 -1.689 -16.783 1.00 84.69 239 GLU A O 1
ATOM 1835 N N . GLU A 1 240 ? 24.185 -0.282 -17.838 1.00 78.06 240 GLU A N 1
ATOM 1836 C CA . GLU A 1 240 ? 25.056 -0.081 -16.685 1.00 78.06 240 GLU A CA 1
ATOM 1837 C C . GLU A 1 240 ? 24.307 0.607 -15.542 1.00 78.06 240 GLU A C 1
ATOM 1839 O O . GLU A 1 240 ? 24.470 0.226 -14.381 1.00 78.06 240 GLU A O 1
ATOM 1844 N N . PHE A 1 241 ? 23.441 1.565 -15.867 1.00 70.31 241 PHE A N 1
ATOM 1845 C CA . PHE A 1 241 ? 22.547 2.197 -14.910 1.00 70.31 241 PHE A CA 1
ATOM 1846 C C . PHE A 1 241 ? 21.607 1.172 -14.248 1.00 70.31 241 PHE A C 1
ATOM 1848 O O . PHE A 1 241 ? 21.540 1.107 -13.018 1.00 70.31 241 PHE A O 1
ATOM 1855 N N . LEU A 1 242 ? 20.972 0.285 -15.026 1.00 74.62 242 LEU A N 1
ATOM 1856 C CA . LEU A 1 242 ? 20.161 -0.816 -14.482 1.00 74.62 242 LEU A CA 1
ATOM 1857 C C . LEU A 1 242 ? 20.985 -1.780 -13.616 1.00 74.62 242 LEU A C 1
ATOM 1859 O O . LEU A 1 242 ? 20.497 -2.278 -12.600 1.00 74.62 242 LEU A O 1
ATOM 1863 N N . ARG A 1 243 ? 22.243 -2.040 -13.992 1.00 75.12 243 ARG A N 1
ATOM 1864 C CA . ARG A 1 243 ? 23.167 -2.900 -13.237 1.00 75.12 243 ARG A CA 1
ATOM 1865 C C . ARG A 1 243 ? 23.611 -2.272 -11.916 1.00 75.12 243 ARG A C 1
ATOM 1867 O O . ARG A 1 243 ? 23.812 -3.003 -10.952 1.00 75.12 243 ARG A O 1
ATOM 1874 N N . LYS A 1 244 ? 23.787 -0.948 -11.873 1.00 69.69 244 LYS A N 1
ATOM 1875 C CA . LYS A 1 244 ? 24.164 -0.183 -10.670 1.00 69.69 244 LYS A CA 1
ATOM 1876 C C . LYS A 1 244 ? 22.985 0.036 -9.724 1.00 69.69 244 LYS A C 1
ATOM 1878 O O . LYS A 1 244 ? 23.192 0.164 -8.521 1.00 69.69 244 LYS A O 1
ATOM 1883 N N . HIS A 1 245 ? 21.759 0.025 -10.245 1.00 61.88 245 HIS A N 1
ATOM 1884 C CA . HIS A 1 245 ? 20.541 0.245 -9.467 1.00 61.88 245 HIS A CA 1
ATOM 1885 C C . HIS A 1 245 ? 19.535 -0.917 -9.572 1.00 61.88 245 HIS A C 1
ATOM 1887 O O . HIS A 1 245 ? 18.348 -0.678 -9.796 1.00 61.88 245 HIS A O 1
ATOM 1893 N N . PRO A 1 246 ? 19.949 -2.185 -9.373 1.00 64.12 246 PRO A N 1
ATOM 1894 C CA . PRO A 1 246 ? 19.070 -3.330 -9.594 1.00 64.12 246 PRO A CA 1
ATOM 1895 C C . PRO A 1 246 ? 17.866 -3.304 -8.647 1.00 64.12 246 PRO A C 1
ATOM 1897 O O . PRO A 1 246 ? 16.768 -3.643 -9.060 1.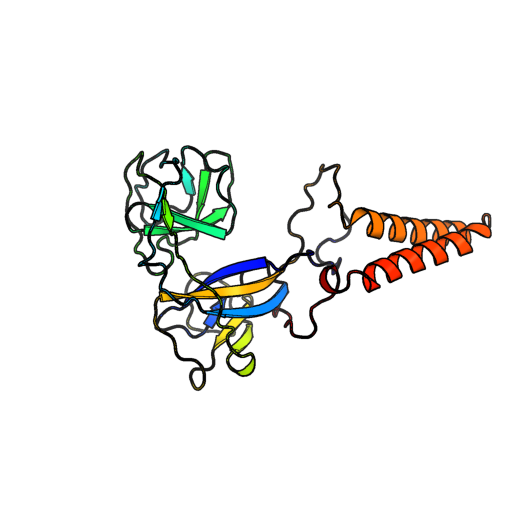00 64.12 246 PRO A O 1
ATOM 1900 N N . GLN A 1 247 ? 18.041 -2.816 -7.417 1.00 56.97 247 GLN A N 1
ATOM 1901 C CA . GLN A 1 247 ? 16.968 -2.684 -6.424 1.00 56.97 247 GLN A CA 1
ATOM 1902 C C . GLN A 1 247 ? 15.894 -1.651 -6.807 1.00 56.97 247 GLN A C 1
ATOM 1904 O O . GLN A 1 247 ? 14.786 -1.714 -6.292 1.00 56.97 247 GLN A O 1
ATOM 1909 N N . ARG A 1 248 ? 16.212 -0.702 -7.702 1.00 57.38 248 ARG A N 1
ATOM 1910 C CA . ARG A 1 248 ? 15.285 0.354 -8.144 1.00 57.38 248 ARG A CA 1
ATOM 1911 C C . ARG A 1 248 ? 14.465 -0.037 -9.374 1.00 57.38 248 ARG A C 1
ATOM 1913 O O . ARG A 1 248 ? 13.419 0.550 -9.595 1.00 57.38 248 ARG A O 1
ATOM 1920 N N . PHE A 1 249 ? 14.945 -0.991 -10.174 1.00 59.59 249 PHE A N 1
ATOM 1921 C CA . PHE A 1 249 ? 14.360 -1.312 -11.487 1.00 59.59 249 PHE A CA 1
ATOM 1922 C C . PHE A 1 249 ? 14.074 -2.798 -11.701 1.00 59.59 249 PHE A C 1
ATOM 1924 O O . PHE A 1 249 ? 13.518 -3.171 -12.731 1.00 59.59 249 PHE A O 1
ATOM 1931 N N . ARG A 1 250 ? 14.482 -3.666 -10.771 1.00 68.88 250 ARG A N 1
ATOM 1932 C CA . ARG A 1 250 ? 14.205 -5.099 -10.833 1.00 68.88 250 ARG A CA 1
ATOM 1933 C C . ARG A 1 250 ? 13.332 -5.512 -9.664 1.00 68.88 250 ARG A C 1
ATOM 1935 O O . ARG A 1 250 ? 13.432 -4.991 -8.554 1.00 68.88 250 ARG A O 1
ATOM 1942 N N . VAL A 1 251 ? 12.513 -6.512 -9.941 1.00 71.94 251 VAL A N 1
ATOM 1943 C CA . VAL A 1 251 ? 11.792 -7.258 -8.919 1.00 71.94 251 VAL A CA 1
ATOM 1944 C C . VAL A 1 251 ? 12.817 -7.903 -7.992 1.00 71.94 251 VAL A C 1
ATOM 1946 O O . VAL A 1 251 ? 13.786 -8.511 -8.462 1.00 71.94 251 VAL A O 1
ATOM 1949 N N . LEU A 1 252 ? 12.637 -7.756 -6.680 1.00 72.75 252 LEU A N 1
ATOM 1950 C CA . LEU A 1 252 ? 13.506 -8.443 -5.727 1.00 72.75 252 LEU A CA 1
ATOM 1951 C C . LEU A 1 252 ? 13.329 -9.965 -5.885 1.00 72.75 252 LEU A C 1
ATOM 1953 O O . LEU A 1 252 ? 12.198 -10.421 -6.037 1.00 72.75 252 LEU A O 1
ATOM 1957 N N . PRO A 1 253 ? 14.398 -10.782 -5.818 1.00 73.38 253 PRO A N 1
ATOM 1958 C CA . PRO A 1 253 ? 14.304 -12.223 -6.090 1.00 73.38 253 PRO A CA 1
ATOM 1959 C C . PRO A 1 253 ? 13.313 -12.995 -5.206 1.00 73.38 253 PRO A C 1
ATOM 1961 O O . PRO A 1 253 ? 12.847 -14.060 -5.596 1.00 73.38 253 PRO A O 1
ATOM 1964 N N . HIS A 1 254 ? 13.016 -12.476 -4.013 1.00 80.00 254 HIS A N 1
ATOM 1965 C CA . HIS A 1 254 ? 12.077 -13.056 -3.050 1.00 80.00 254 HIS A CA 1
ATOM 1966 C C . HIS A 1 254 ? 10.680 -12.419 -3.106 1.00 80.00 254 HIS A C 1
ATOM 1968 O O . HIS A 1 254 ? 9.769 -12.890 -2.426 1.00 80.00 254 HIS A O 1
ATOM 1974 N N . SER A 1 255 ? 10.492 -11.377 -3.919 1.00 85.00 255 SER A N 1
ATOM 1975 C CA . SER A 1 255 ? 9.179 -10.788 -4.133 1.00 85.00 255 SER A CA 1
ATOM 1976 C C . SER A 1 255 ? 8.293 -11.723 -4.942 1.00 85.00 255 SER A C 1
ATOM 1978 O O . SER A 1 255 ? 8.721 -12.381 -5.889 1.00 85.00 255 SER A O 1
ATOM 1980 N N . THR A 1 256 ? 7.015 -11.747 -4.595 1.00 87.75 256 THR A N 1
ATOM 1981 C CA . THR A 1 256 ? 6.005 -12.526 -5.307 1.00 87.75 256 THR A CA 1
ATOM 1982 C C . THR A 1 256 ? 5.108 -11.593 -6.099 1.00 87.75 256 THR A C 1
ATOM 1984 O O . THR A 1 256 ? 4.650 -10.583 -5.570 1.00 87.75 256 THR A O 1
ATOM 1987 N N . ARG A 1 257 ? 4.844 -11.941 -7.361 1.00 88.25 257 ARG A N 1
ATOM 1988 C CA . ARG A 1 257 ? 3.895 -11.211 -8.204 1.00 88.25 257 ARG A CA 1
ATOM 1989 C C . ARG A 1 257 ? 2.485 -11.324 -7.633 1.00 88.25 257 ARG A C 1
ATOM 1991 O O . ARG A 1 257 ? 2.046 -12.423 -7.289 1.00 88.25 257 ARG A O 1
ATOM 1998 N N . VAL A 1 258 ? 1.785 -10.202 -7.562 1.00 86.19 258 VAL A N 1
ATOM 1999 C CA . VAL A 1 258 ? 0.386 -10.143 -7.152 1.00 86.19 258 VAL A CA 1
ATOM 2000 C C . VAL A 1 258 ? -0.480 -10.708 -8.283 1.00 86.19 258 VAL A C 1
ATOM 2002 O O . VAL A 1 258 ? -0.410 -10.218 -9.408 1.00 86.19 258 VAL A O 1
ATOM 2005 N N . PRO A 1 259 ? -1.281 -11.759 -8.041 1.00 83.19 259 PRO A N 1
ATOM 2006 C CA . PRO A 1 259 ? -2.140 -12.324 -9.074 1.00 83.19 259 PRO A CA 1
ATOM 2007 C C . PRO A 1 259 ? -3.102 -11.281 -9.663 1.00 83.19 259 PRO A C 1
ATOM 2009 O O . PRO A 1 259 ? -3.755 -10.553 -8.922 1.00 83.19 259 PRO A O 1
ATOM 2012 N N . GLY A 1 260 ? -3.213 -11.227 -10.992 1.00 75.44 260 GLY A N 1
ATOM 2013 C CA . GLY A 1 260 ? -4.103 -10.280 -11.677 1.00 75.44 260 GLY A CA 1
ATOM 2014 C C . GLY A 1 260 ? -3.561 -8.852 -11.820 1.00 75.44 260 GLY A C 1
ATOM 2015 O O . GLY A 1 260 ? -4.298 -7.998 -12.303 1.00 75.44 260 GLY A O 1
ATOM 2016 N N . ARG A 1 261 ? -2.301 -8.606 -11.431 1.00 71.94 261 ARG A N 1
ATOM 2017 C CA . ARG A 1 261 ? -1.554 -7.362 -11.672 1.00 71.94 261 ARG A CA 1
ATOM 2018 C C . ARG A 1 261 ? -0.270 -7.686 -12.434 1.00 71.94 261 ARG A C 1
ATOM 2020 O O . ARG A 1 261 ? 0.424 -8.672 -12.094 1.00 71.94 261 ARG A O 1
#